Protein AF-A0A2E5KLR5-F1 (afdb_monomer)

Sequence (220 aa):
MAVGLFLFIMVLEGGNRHDWFTSDYITRLSMISGFCLIVFVAIQLLRKGPYINLRLYGRRNFGICCLLYFGFGIGVFGTVFIIALYLIQVPQYTATQVSTVIMWIDIPQIVAAPLVLWLLPRVDARLLMGIGCLLFSVSCFLNVNMSFDTGYWELMFVNIVRAVCQLFLMVVVPIFATSLMEASNHRTASAILNMTRDIGGAVGIACLSTGIFPTLRLPR

Radius of gyration: 19.39 Å; Cα contacts (8 Å, |Δi|>4): 210; chains: 1; bounding box: 47×35×59 Å

pLDDT: mean 82.43, std 9.35, range [37.03, 93.56]

Mean predicted aligned error: 7.44 Å

Foldseek 3Di:
DCQLLVLVLCLLQCQLVQVHCVDPVSVVSPVVSVVVVVVLVVCQVPDPDHPANPCLCVDPLLVVLLVLLLQLLLLPLLVLLVQLVCCCPQVVDDPVVNVVLLVLLVVLLVVLLVVLVVCQVVDDLVVLSVQLVVQLVVLVVLCPPPDSPCDSVSSSVSSSSNSNSSNSSVPSSLVVSLVVDDPSCSVNSVVSNVSSNNSSNSNSSSVSSNVVVVVPPDPD

Nearest PDB structures (foldseek):
  8ufe-assembly1_A  TM=7.793E-01  e=3.661E-04  Mycolicibacterium smegmatis
  8ufd-assembly1_A  TM=7.236E-01  e=6.662E-03  Mycobacterium tuberculosis
  8jsx-assembly1_A  TM=6.967E-01  e=1.361E-02  Homo sapiens
  8tgg-assembly1_A  TM=7.054E-01  e=1.627E-02  Homo sapiens
  8wll-assembly1_A  TM=6.672E-01  e=3.474E-02  Homo sapiens

Solvent-accessible surface area (backbone atoms only — not comparable to full-atom values): 11474 Å² total; per-residue (Å²): 84,70,68,16,50,51,36,44,45,49,36,33,68,44,21,65,83,46,62,31,76,76,24,70,68,43,42,52,38,47,52,54,13,51,51,37,42,51,54,39,53,50,51,35,69,71,40,96,78,42,89,49,62,67,70,50,57,74,38,69,72,42,31,50,47,34,52,51,32,20,55,47,16,20,51,55,44,26,52,54,51,51,51,51,50,45,39,44,70,71,78,58,44,51,73,67,54,50,50,56,60,53,49,50,30,52,56,43,28,64,69,43,44,64,55,50,64,60,43,55,86,76,45,62,60,70,57,48,45,50,52,19,53,50,47,37,51,50,38,54,54,68,56,69,78,68,51,98,78,65,46,74,65,59,55,47,53,50,37,34,56,31,21,44,24,48,43,39,42,68,54,44,47,54,53,56,49,31,74,78,45,57,80,89,43,34,68,35,49,50,49,53,40,52,50,36,17,52,51,21,15,33,52,26,38,30,52,48,51,53,64,48,54,71,75,63,61,66,84,129

Secondary structure (DSSP, 8-state):
-HHHHHHHHHHHHHHGGGTGGGSHHHHHHHHHHHHHHHHHHHHHHH-SS-SS-GGGGGSHHHHHHHHHHHHHHHHHHHHHHHHHHHHHHSS---HHHHHHHHHHHHHHHHHHHHHHHHHTTTS-HHHHHHHHHHHHHHHHHHTTT--TT--HHHHHHHHHHHHHHHHHHHHHHHHHHHHTS-GGGHHHHHHHHHHHHHHHHHHHHHHHHHHHTTTT----

Structure (mmCIF, N/CA/C/O backbone):
data_AF-A0A2E5KLR5-F1
#
_entry.id   AF-A0A2E5KLR5-F1
#
loop_
_atom_site.group_PDB
_atom_site.id
_atom_site.type_symbol
_atom_site.label_atom_id
_atom_site.label_alt_id
_atom_site.label_comp_id
_atom_site.label_asym_id
_atom_site.label_entity_id
_atom_site.label_seq_id
_atom_site.pdbx_PDB_ins_code
_atom_site.Cartn_x
_atom_site.Cartn_y
_atom_site.Cartn_z
_atom_site.occupancy
_atom_site.B_iso_or_equiv
_atom_site.auth_seq_id
_atom_site.auth_comp_id
_atom_site.auth_asym_id
_atom_site.auth_atom_id
_atom_site.pdbx_PDB_model_num
ATOM 1 N N . MET A 1 1 ? -13.478 -13.516 5.199 1.00 77.81 1 MET A N 1
ATOM 2 C CA . MET A 1 1 ? -12.526 -12.418 4.927 1.00 77.81 1 MET A CA 1
ATOM 3 C C . MET A 1 1 ? -11.336 -12.887 4.111 1.00 77.81 1 MET A C 1
ATOM 5 O O . MET A 1 1 ? -11.288 -12.523 2.950 1.00 77.81 1 MET A O 1
ATOM 9 N N . ALA A 1 2 ? -10.429 -13.700 4.674 1.00 79.75 2 ALA A N 1
ATOM 10 C CA . ALA A 1 2 ? -9.193 -14.120 4.002 1.00 79.75 2 ALA A CA 1
ATOM 11 C C . ALA A 1 2 ? -9.449 -14.736 2.618 1.00 79.75 2 ALA A C 1
ATOM 13 O O . ALA A 1 2 ? -8.896 -14.262 1.640 1.00 79.75 2 ALA A O 1
ATOM 14 N N . VAL A 1 3 ? -10.379 -15.694 2.525 1.00 84.94 3 VAL A N 1
ATOM 15 C CA . VAL A 1 3 ? -10.772 -16.314 1.246 1.00 84.94 3 VAL A CA 1
ATOM 16 C C . VAL A 1 3 ? -11.325 -15.281 0.256 1.00 84.94 3 VAL A C 1
ATOM 18 O O . VAL A 1 3 ? -10.877 -15.222 -0.879 1.00 84.94 3 VAL A O 1
ATOM 21 N N . GLY A 1 4 ? -12.254 -14.423 0.690 1.00 83.88 4 GLY A N 1
ATOM 22 C CA . GLY A 1 4 ? -12.856 -13.405 -0.180 1.00 83.88 4 GLY A CA 1
ATOM 23 C C . GLY A 1 4 ? -11.838 -12.402 -0.730 1.00 83.88 4 GLY A C 1
ATOM 24 O O . GLY A 1 4 ? -11.863 -12.115 -1.922 1.00 83.88 4 GLY A O 1
ATOM 25 N N . LEU A 1 5 ? -10.919 -11.919 0.116 1.00 84.69 5 LEU A N 1
ATOM 26 C CA . LEU A 1 5 ? -9.847 -11.001 -0.289 1.00 84.69 5 LEU A CA 1
ATOM 27 C C . LEU A 1 5 ? -8.787 -11.668 -1.150 1.00 84.69 5 LEU A C 1
ATOM 29 O O . LEU A 1 5 ? -8.352 -11.072 -2.124 1.00 84.69 5 LEU A O 1
ATOM 33 N N . PHE A 1 6 ? -8.396 -12.895 -0.820 1.00 86.62 6 PHE A N 1
ATOM 34 C CA . PHE A 1 6 ? -7.450 -13.654 -1.626 1.00 86.62 6 PHE A CA 1
ATOM 35 C C . PHE A 1 6 ? -7.978 -13.841 -3.050 1.00 86.62 6 PHE A C 1
ATOM 37 O O . PHE A 1 6 ? -7.297 -13.514 -4.016 1.00 86.62 6 PHE A O 1
ATOM 44 N N . LEU A 1 7 ? -9.235 -14.274 -3.182 1.00 86.81 7 LEU A N 1
ATOM 45 C CA . LEU A 1 7 ? -9.886 -14.405 -4.484 1.00 86.81 7 LEU A CA 1
ATOM 46 C C . LEU A 1 7 ? -10.032 -13.050 -5.188 1.00 86.81 7 LEU A C 1
ATOM 48 O O . LEU A 1 7 ? -9.883 -12.983 -6.401 1.00 86.81 7 LEU A O 1
ATOM 52 N N . PHE A 1 8 ? -10.281 -11.970 -4.441 1.00 84.81 8 PHE A N 1
ATOM 53 C CA . PHE A 1 8 ? -10.370 -10.623 -5.006 1.00 84.81 8 PHE A CA 1
ATOM 54 C C . PHE A 1 8 ? -9.038 -10.158 -5.603 1.00 84.81 8 PHE A C 1
ATOM 56 O O . PHE A 1 8 ? -8.999 -9.678 -6.731 1.00 84.81 8 PHE A O 1
ATOM 63 N N . ILE A 1 9 ? -7.939 -10.337 -4.868 1.00 83.88 9 ILE A N 1
ATOM 64 C CA . ILE A 1 9 ? -6.591 -9.995 -5.336 1.00 83.88 9 ILE A CA 1
ATOM 65 C C . ILE A 1 9 ? -6.235 -10.841 -6.564 1.00 83.88 9 ILE A C 1
ATOM 67 O O . ILE A 1 9 ? -5.772 -10.294 -7.558 1.00 83.88 9 ILE A O 1
ATOM 71 N N . MET A 1 10 ? -6.555 -12.139 -6.555 1.00 84.06 10 MET A N 1
ATOM 72 C CA . MET A 1 10 ? -6.343 -13.025 -7.707 1.00 84.06 10 MET A CA 1
ATOM 73 C C . MET A 1 10 ? -7.118 -12.577 -8.955 1.00 84.06 10 MET A C 1
ATOM 75 O O . MET A 1 10 ? -6.600 -12.676 -10.065 1.00 84.06 10 MET A O 1
ATOM 79 N N . VAL A 1 11 ? -8.343 -12.063 -8.794 1.00 84.88 11 VAL A N 1
ATOM 80 C CA . VAL A 1 11 ? -9.111 -11.457 -9.896 1.00 84.88 11 VAL A CA 1
ATOM 81 C C . VAL A 1 11 ? -8.403 -10.221 -10.438 1.00 84.88 11 VAL A C 1
ATOM 83 O O . VAL A 1 11 ? -8.328 -10.057 -11.650 1.00 84.88 11 VAL A O 1
ATOM 86 N N . LEU A 1 12 ? -7.887 -9.355 -9.565 1.00 83.00 12 LEU A N 1
ATOM 87 C CA . LEU A 1 12 ? -7.217 -8.120 -9.974 1.00 83.00 12 LEU A CA 1
ATOM 88 C C . LEU A 1 12 ? -5.884 -8.389 -10.685 1.00 83.00 12 LEU A C 1
ATOM 90 O O . LEU A 1 12 ? -5.624 -7.811 -11.737 1.00 83.00 12 LEU A O 1
ATOM 94 N N . GLU A 1 13 ? -5.062 -9.295 -10.159 1.00 77.56 13 GLU A N 1
ATOM 95 C CA . GLU A 1 13 ? -3.768 -9.646 -10.757 1.00 77.56 13 GLU A CA 1
ATOM 96 C C . GLU A 1 13 ? -3.921 -10.496 -12.027 1.00 77.56 13 GLU A C 1
ATOM 98 O O . GLU A 1 13 ? -3.218 -10.287 -13.017 1.00 77.56 13 GLU A O 1
ATOM 103 N N . GLY A 1 14 ? -4.856 -11.451 -12.018 1.00 76.19 14 GLY A N 1
ATOM 104 C CA . GLY A 1 14 ? -5.106 -12.367 -13.130 1.00 76.19 14 GLY A CA 1
ATOM 105 C C . GLY A 1 14 ? -6.045 -11.816 -14.203 1.00 76.19 14 GLY A C 1
ATOM 106 O O . GLY A 1 14 ? -6.078 -12.361 -15.305 1.00 76.19 14 GLY A O 1
ATOM 107 N N . GLY A 1 15 ? -6.787 -10.744 -13.911 1.00 77.06 15 GLY A N 1
ATOM 108 C CA . GLY A 1 15 ? -7.823 -10.192 -14.784 1.00 77.06 15 GLY A CA 1
ATOM 109 C C . GLY A 1 15 ? -7.285 -9.856 -16.167 1.00 77.06 15 GLY A C 1
ATOM 110 O O . GLY A 1 15 ? -7.771 -10.393 -17.157 1.00 77.06 15 GLY A O 1
ATOM 111 N N . ASN A 1 16 ? -6.209 -9.070 -16.243 1.00 76.25 16 ASN A N 1
ATOM 112 C CA . ASN A 1 16 ? -5.620 -8.696 -17.531 1.00 76.25 16 ASN A CA 1
ATOM 113 C C . ASN A 1 16 ? -5.065 -9.902 -18.315 1.00 76.25 16 ASN A C 1
ATOM 115 O O . ASN A 1 16 ? -5.193 -9.963 -19.532 1.00 76.25 16 ASN A O 1
ATOM 119 N N . ARG A 1 17 ? -4.487 -10.899 -17.630 1.00 76.25 17 ARG A N 1
ATOM 120 C CA . ARG A 1 17 ? -3.936 -12.104 -18.280 1.00 76.25 17 ARG A CA 1
ATOM 121 C C . ARG A 1 17 ? -5.021 -13.001 -18.888 1.00 76.25 17 ARG A C 1
ATOM 123 O O . ARG A 1 17 ? -4.736 -13.751 -19.817 1.00 76.25 17 ARG A O 1
ATOM 130 N N . HIS A 1 18 ? -6.230 -12.956 -18.339 1.00 74.69 18 HIS A N 1
ATOM 131 C CA . HIS A 1 18 ? -7.345 -13.828 -18.703 1.00 74.69 18 HIS A CA 1
ATOM 132 C C . HIS A 1 18 ? -8.498 -13.071 -19.381 1.00 74.69 18 HIS A C 1
ATOM 134 O O . HIS A 1 18 ? -9.634 -13.523 -19.306 1.00 74.69 18 HIS A O 1
ATOM 140 N N . ASP A 1 19 ? -8.232 -11.928 -20.021 1.00 79.12 19 ASP A N 1
ATOM 141 C CA . ASP A 1 19 ? -9.245 -11.109 -20.711 1.00 79.12 19 ASP A CA 1
ATOM 142 C C . ASP A 1 19 ? -10.450 -10.724 -19.822 1.00 79.12 19 ASP A C 1
ATOM 144 O O . ASP A 1 19 ? -11.598 -10.613 -20.270 1.00 79.12 19 ASP A O 1
ATOM 148 N N . TRP A 1 20 ? -10.178 -10.494 -18.534 1.00 84.50 20 TRP A N 1
ATOM 149 C CA . TRP A 1 20 ? -11.132 -10.048 -17.523 1.00 84.50 20 TRP A CA 1
ATOM 150 C C . TRP A 1 20 ? -12.388 -10.936 -17.472 1.00 84.50 20 TRP A C 1
ATOM 152 O O . TRP A 1 20 ? -12.290 -12.157 -17.369 1.00 84.50 20 TRP A O 1
ATOM 162 N N . PHE A 1 21 ? -13.580 -10.337 -17.520 1.00 79.44 21 PHE A N 1
ATOM 163 C CA . PHE A 1 21 ? -14.865 -11.032 -17.403 1.00 79.44 21 PHE A CA 1
ATOM 164 C C . PHE A 1 21 ? -15.248 -11.850 -18.643 1.00 79.44 21 PHE A C 1
ATOM 166 O O . PHE A 1 21 ? -16.268 -12.536 -18.629 1.00 79.44 21 PHE A O 1
ATOM 173 N N . THR A 1 22 ? -14.433 -11.809 -19.700 1.00 77.19 22 THR A N 1
ATOM 174 C CA . THR A 1 22 ? -14.591 -12.696 -20.860 1.00 77.19 22 THR A CA 1
ATOM 175 C C . THR A 1 22 ? -14.238 -14.138 -20.493 1.00 77.19 22 THR A C 1
ATOM 177 O O . THR A 1 22 ? -14.777 -15.077 -21.073 1.00 77.19 22 THR A O 1
ATOM 180 N N . SER A 1 23 ? -13.358 -14.333 -19.507 1.00 81.62 23 SER A N 1
ATOM 181 C CA . SER A 1 23 ? -13.008 -15.657 -19.007 1.00 81.62 23 SER A CA 1
ATOM 182 C C . SER A 1 23 ? -13.970 -16.123 -17.920 1.00 81.62 23 SER A C 1
ATOM 184 O O . SER A 1 23 ? -14.093 -15.506 -16.857 1.00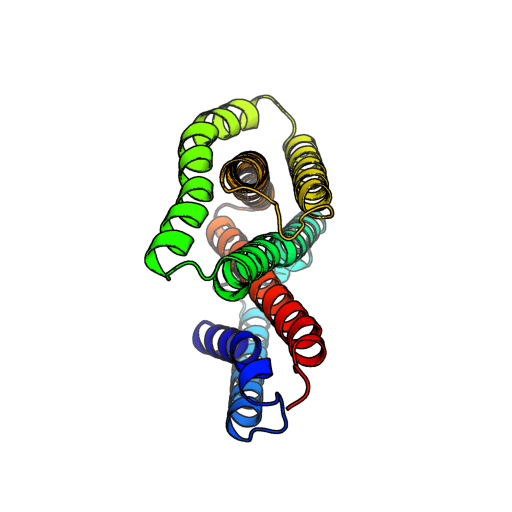 81.62 23 SER A O 1
ATOM 186 N N . ASP A 1 24 ? -14.571 -17.294 -18.140 1.00 82.00 24 ASP A N 1
ATOM 187 C CA . ASP A 1 24 ? -15.399 -17.992 -17.152 1.00 82.00 24 ASP A CA 1
ATOM 188 C C . ASP A 1 24 ? -14.675 -18.196 -15.813 1.00 82.00 24 ASP A C 1
ATOM 190 O O . ASP A 1 24 ? -15.310 -18.206 -14.756 1.00 82.00 24 ASP A O 1
ATOM 194 N N . TYR A 1 25 ? -13.346 -18.349 -15.838 1.00 82.88 25 TYR A N 1
ATOM 195 C CA . TYR A 1 25 ? -12.537 -18.516 -14.633 1.00 82.88 25 TYR A CA 1
ATOM 196 C C . TYR A 1 25 ? -12.565 -17.259 -13.758 1.00 82.88 25 TYR A C 1
ATOM 198 O O . TYR A 1 25 ? -12.893 -17.347 -12.573 1.00 82.88 25 TYR A O 1
ATOM 206 N N . ILE A 1 26 ? -12.283 -16.090 -14.345 1.00 85.00 26 ILE A N 1
ATOM 207 C CA . ILE A 1 26 ? -12.274 -14.810 -13.627 1.00 85.00 26 ILE A CA 1
ATOM 208 C C . ILE A 1 26 ? -13.684 -14.453 -13.166 1.00 85.00 26 ILE A C 1
ATOM 210 O O . ILE A 1 26 ? -13.865 -14.110 -12.002 1.00 85.00 26 ILE A O 1
ATOM 214 N N . THR A 1 27 ? -14.695 -14.628 -14.018 1.00 84.25 27 THR A N 1
ATOM 215 C CA . THR A 1 27 ? -16.090 -14.322 -13.673 1.00 84.25 27 THR A CA 1
ATOM 216 C C . THR A 1 27 ? -16.585 -15.157 -12.487 1.00 84.25 27 THR A C 1
ATOM 218 O O . THR A 1 27 ? -17.184 -14.613 -11.554 1.00 84.25 27 THR A O 1
ATOM 221 N N . ARG A 1 28 ? -16.274 -16.463 -12.441 1.00 86.25 28 ARG A N 1
ATOM 222 C CA . ARG A 1 28 ? -16.582 -17.319 -11.277 1.00 86.25 28 ARG A CA 1
ATOM 223 C C . ARG A 1 28 ? -15.830 -16.873 -10.025 1.00 86.25 28 ARG A C 1
ATOM 225 O O . ARG A 1 28 ? -16.438 -16.786 -8.957 1.00 86.25 28 ARG A O 1
ATOM 232 N N . LEU A 1 29 ? -14.541 -16.557 -10.147 1.00 86.25 29 LEU A N 1
ATOM 233 C CA . LEU A 1 29 ? -13.727 -16.059 -9.036 1.00 86.25 29 LEU A CA 1
ATOM 234 C C . LEU A 1 29 ? -14.282 -14.745 -8.465 1.00 86.25 29 LEU A C 1
ATOM 236 O O . LEU A 1 29 ? -14.398 -14.613 -7.245 1.00 86.25 29 LEU A O 1
ATOM 240 N N . SER A 1 30 ? -14.688 -13.807 -9.325 1.00 85.06 30 SER A N 1
ATOM 241 C CA . SER A 1 30 ? -15.297 -12.531 -8.940 1.00 85.06 30 SER A CA 1
ATOM 242 C C . SER A 1 30 ? -16.619 -12.724 -8.204 1.00 85.06 30 SER A C 1
ATOM 244 O O . SER A 1 30 ? -16.840 -12.080 -7.179 1.00 85.06 30 SER A O 1
ATOM 246 N N . MET A 1 31 ? -17.480 -13.637 -8.670 1.00 87.62 31 MET A N 1
ATOM 247 C CA . MET A 1 31 ? -18.745 -13.945 -7.993 1.00 87.62 31 MET A CA 1
ATOM 248 C C . MET A 1 31 ? -18.517 -14.533 -6.596 1.00 87.62 31 MET A C 1
ATOM 250 O O . MET A 1 31 ? -19.116 -14.066 -5.625 1.00 87.62 31 MET A O 1
ATOM 254 N N . ILE A 1 32 ? -17.618 -15.516 -6.469 1.00 88.69 32 ILE A N 1
ATOM 255 C CA . ILE A 1 32 ? -17.302 -16.150 -5.178 1.00 88.69 32 ILE A CA 1
ATOM 256 C C . ILE A 1 32 ? -16.657 -15.133 -4.229 1.00 88.69 32 ILE A C 1
ATOM 258 O O . ILE A 1 32 ? -17.041 -15.038 -3.062 1.00 88.69 32 ILE A O 1
ATOM 262 N N . SER A 1 33 ? -15.707 -14.340 -4.731 1.00 89.06 33 SER A N 1
ATOM 263 C CA . SER A 1 33 ? -15.060 -13.272 -3.970 1.00 89.06 33 SER A CA 1
ATOM 264 C C . SER A 1 33 ? -16.080 -12.253 -3.453 1.00 89.06 33 SER A C 1
ATOM 266 O O . SER A 1 33 ? -16.128 -11.994 -2.246 1.00 89.06 33 SER A O 1
ATOM 268 N N . GLY A 1 34 ? -16.945 -11.743 -4.337 1.00 85.31 34 GLY A N 1
ATOM 269 C CA . GLY A 1 34 ? -18.000 -10.793 -3.996 1.00 85.31 34 GLY A CA 1
ATOM 270 C C . GLY A 1 34 ? -18.947 -11.346 -2.936 1.00 85.31 34 GLY A C 1
ATOM 271 O O . GLY A 1 34 ? -19.175 -10.696 -1.916 1.00 85.31 34 GLY A O 1
ATOM 272 N N . PHE A 1 35 ? -19.415 -12.586 -3.103 1.00 88.81 35 PHE A N 1
ATOM 273 C CA . PHE A 1 35 ? -20.262 -13.253 -2.115 1.00 88.81 35 PHE A CA 1
ATOM 274 C C . PHE A 1 35 ? -19.570 -13.374 -0.748 1.00 88.81 35 PHE A C 1
ATOM 276 O O . PHE A 1 35 ? -20.127 -12.968 0.274 1.00 88.81 35 PHE A O 1
ATOM 283 N N . CYS A 1 36 ? -18.324 -13.858 -0.707 1.00 87.25 36 CYS A N 1
ATOM 284 C CA . CYS A 1 36 ? -17.562 -13.992 0.536 1.00 87.25 36 CYS A CA 1
ATOM 285 C C . CYS A 1 36 ? -17.298 -12.651 1.237 1.00 87.25 36 CYS A C 1
ATOM 287 O O . CYS A 1 36 ? -17.270 -12.605 2.472 1.00 87.25 36 CYS A O 1
ATOM 289 N N . LEU A 1 37 ? -17.071 -11.573 0.481 1.00 85.56 37 LEU A N 1
ATOM 290 C CA . LEU A 1 37 ? -16.865 -10.231 1.026 1.00 85.56 37 LEU A CA 1
ATOM 291 C C . LEU A 1 37 ? -18.168 -9.638 1.568 1.00 85.56 37 LEU A C 1
ATOM 293 O O . LEU A 1 37 ? -18.166 -9.138 2.691 1.00 85.56 37 LEU A O 1
ATOM 297 N N . ILE A 1 38 ? -19.279 -9.760 0.836 1.00 87.12 38 ILE A N 1
ATOM 298 C CA . ILE A 1 38 ? -20.601 -9.284 1.275 1.00 87.12 38 ILE A CA 1
ATOM 299 C C . ILE A 1 38 ? -21.019 -9.994 2.563 1.00 87.12 38 ILE A C 1
ATOM 301 O O . ILE A 1 38 ? -21.355 -9.335 3.547 1.00 87.12 38 ILE A O 1
ATOM 305 N N . VAL A 1 39 ? -20.930 -11.327 2.596 1.00 87.25 39 VAL A N 1
ATOM 306 C CA . VAL A 1 39 ? -21.246 -12.123 3.792 1.00 87.25 39 VAL A CA 1
ATOM 307 C C . VAL A 1 39 ? -20.352 -11.716 4.962 1.00 87.25 39 VAL A C 1
ATOM 309 O O . VAL A 1 39 ? -20.830 -11.547 6.083 1.00 87.25 39 VAL A O 1
ATOM 312 N N . PHE A 1 40 ? -19.057 -11.501 4.719 1.00 85.44 40 PHE A N 1
ATOM 313 C CA . PHE A 1 40 ? -18.140 -11.043 5.757 1.00 85.44 40 PHE A CA 1
ATOM 314 C C . PHE A 1 40 ? -18.534 -9.671 6.322 1.00 85.44 40 PHE A C 1
ATOM 316 O O . PHE A 1 40 ? -18.614 -9.527 7.543 1.00 85.44 40 PHE A O 1
ATOM 323 N N . VAL A 1 41 ? -18.800 -8.685 5.463 1.00 85.12 41 VAL A N 1
ATOM 324 C CA . VAL A 1 41 ? -19.202 -7.335 5.882 1.00 85.12 41 VAL A CA 1
ATOM 325 C C . VAL A 1 41 ? -20.521 -7.384 6.651 1.00 85.12 41 VAL A C 1
ATOM 327 O O . VAL A 1 41 ? -20.608 -6.808 7.735 1.00 85.12 41 VAL A O 1
ATOM 330 N N . ALA A 1 42 ? -21.510 -8.135 6.160 1.00 84.81 42 ALA A N 1
ATOM 331 C CA . ALA A 1 42 ? -22.795 -8.310 6.831 1.00 84.81 42 ALA A CA 1
ATOM 332 C C . ALA A 1 42 ? -22.623 -8.894 8.242 1.00 84.81 42 ALA A C 1
ATOM 334 O O . ALA A 1 42 ? -23.124 -8.324 9.212 1.00 84.81 42 ALA A O 1
ATOM 335 N N . ILE A 1 43 ? -21.843 -9.973 8.388 1.00 85.62 43 ILE A N 1
ATOM 336 C CA . ILE A 1 43 ? -21.567 -10.589 9.694 1.00 85.62 43 ILE A CA 1
ATOM 337 C C . ILE A 1 43 ? -20.882 -9.593 10.637 1.00 85.62 43 ILE A C 1
ATOM 339 O O . ILE A 1 43 ? -21.282 -9.485 11.794 1.00 85.62 43 ILE A O 1
ATOM 343 N N . GLN A 1 44 ? -19.865 -8.857 10.177 1.00 83.69 44 GLN A N 1
ATOM 344 C CA . GLN A 1 44 ? -19.147 -7.914 11.044 1.00 83.69 44 GLN A CA 1
ATOM 345 C C . GLN A 1 44 ? -20.002 -6.708 11.457 1.00 83.69 44 GLN A C 1
ATOM 347 O O . GLN A 1 44 ? -19.821 -6.191 12.556 1.00 83.69 44 GLN A O 1
ATOM 352 N N . LEU A 1 45 ? -20.936 -6.258 10.617 1.00 81.81 45 LEU A N 1
ATOM 353 C CA . LEU A 1 45 ? -21.821 -5.141 10.960 1.00 81.81 45 LEU A CA 1
ATOM 354 C C . LEU A 1 45 ? -22.952 -5.556 11.912 1.00 81.81 45 LEU A C 1
ATOM 356 O O . LEU A 1 45 ? -23.309 -4.780 12.802 1.00 81.81 45 LEU A O 1
ATOM 360 N N . LEU A 1 46 ? -23.485 -6.772 11.751 1.00 83.06 46 LEU A N 1
ATOM 361 C CA . LEU A 1 46 ? -24.609 -7.295 12.535 1.00 83.06 46 LEU A CA 1
ATOM 362 C C . LEU A 1 46 ? -24.191 -7.846 13.910 1.00 83.06 46 LEU A C 1
ATOM 364 O O . LEU A 1 46 ? -24.991 -7.852 14.848 1.00 83.06 46 LEU A O 1
ATOM 368 N N . ARG A 1 47 ? -22.948 -8.319 14.069 1.00 84.12 47 ARG A N 1
ATOM 369 C CA . ARG A 1 47 ? -2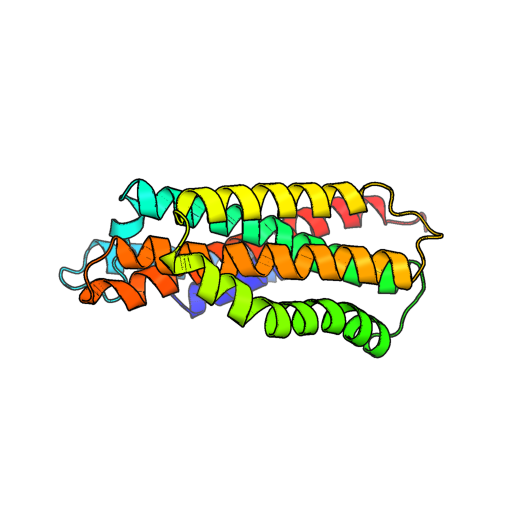2.487 -8.940 15.322 1.00 84.12 47 ARG A CA 1
ATOM 370 C C . ARG A 1 47 ? -22.198 -7.883 16.397 1.00 84.12 47 ARG A C 1
ATOM 372 O O . ARG A 1 47 ? -21.464 -6.931 16.159 1.00 84.12 47 ARG A O 1
ATOM 379 N N . LYS A 1 48 ? -22.715 -8.087 17.619 1.00 68.00 48 LYS A N 1
ATOM 380 C CA . LYS A 1 48 ? -22.507 -7.182 18.775 1.00 68.00 48 LYS A CA 1
ATOM 381 C C . LYS A 1 48 ? -21.056 -7.149 19.291 1.00 68.00 48 LYS A C 1
ATOM 383 O O . LYS A 1 48 ? -20.643 -6.143 19.851 1.00 68.00 48 LYS A O 1
ATOM 388 N N . GLY A 1 49 ? -20.290 -8.220 19.066 1.00 73.75 49 GLY A N 1
ATOM 389 C CA . GLY A 1 49 ? -18.847 -8.311 19.330 1.00 73.75 49 GLY A CA 1
ATOM 390 C C . GLY A 1 49 ? -18.091 -8.701 18.056 1.00 73.75 49 GLY A C 1
ATOM 391 O O . GLY A 1 49 ? -17.803 -9.891 17.863 1.00 73.75 49 GLY A O 1
ATOM 392 N N . PRO A 1 50 ? -17.858 -7.754 17.131 1.00 74.25 50 PRO A N 1
ATOM 393 C CA . PRO A 1 50 ? -17.160 -8.044 15.889 1.00 74.25 50 PRO A CA 1
ATOM 394 C C . PRO A 1 50 ? -15.672 -8.275 16.161 1.00 74.25 50 PRO A C 1
ATOM 396 O O . PRO A 1 50 ? -15.053 -7.554 16.939 1.00 74.25 50 PRO A O 1
ATOM 399 N N . TYR A 1 51 ? -15.089 -9.273 15.492 1.00 74.31 51 TYR A N 1
ATOM 400 C CA . TYR A 1 51 ? -13.638 -9.488 15.525 1.00 74.31 51 TYR A CA 1
ATOM 401 C C . TYR A 1 51 ? -12.900 -8.370 14.788 1.00 74.31 51 TYR A C 1
ATOM 403 O O . TYR A 1 51 ? -11.794 -8.006 15.170 1.00 74.31 51 TYR A O 1
ATOM 411 N N . ILE A 1 52 ? -13.523 -7.832 13.735 1.00 80.12 52 ILE A N 1
ATOM 412 C CA . ILE A 1 52 ? -13.022 -6.698 12.968 1.00 80.12 52 ILE A CA 1
ATOM 413 C C . ILE A 1 52 ? -14.089 -5.616 13.006 1.00 80.12 52 ILE A C 1
ATOM 415 O O . ILE A 1 52 ? -15.128 -5.692 12.352 1.00 80.12 52 ILE A O 1
ATOM 419 N N . ASN A 1 53 ? -13.823 -4.590 13.800 1.00 82.06 53 ASN A N 1
ATOM 420 C CA . ASN A 1 53 ? -14.676 -3.427 13.936 1.00 82.06 53 ASN A CA 1
ATOM 421 C C . ASN A 1 53 ? -14.620 -2.547 12.671 1.00 82.06 53 ASN A C 1
ATOM 423 O O . ASN A 1 53 ? -13.840 -1.603 12.577 1.00 82.06 53 ASN A O 1
ATOM 427 N N . LEU A 1 54 ? -15.474 -2.841 11.687 1.00 81.00 54 LEU A N 1
ATOM 428 C CA . LEU A 1 54 ? -15.581 -2.057 10.445 1.00 81.00 54 LEU A CA 1
ATOM 429 C C . LEU A 1 54 ? -16.111 -0.632 10.672 1.00 81.00 54 LEU A C 1
ATOM 431 O O . LEU A 1 54 ? -15.949 0.229 9.811 1.00 81.00 54 LEU A O 1
ATOM 435 N N . ARG A 1 55 ? -16.688 -0.342 11.846 1.00 80.75 55 ARG A N 1
ATOM 436 C CA . ARG A 1 55 ? -17.173 1.004 12.197 1.00 80.75 55 ARG A CA 1
ATOM 437 C C . ARG A 1 55 ? -16.031 2.017 12.308 1.00 80.75 55 ARG A C 1
ATOM 439 O O . ARG A 1 55 ? -16.280 3.219 12.272 1.00 80.75 55 ARG A O 1
ATOM 446 N N . LEU A 1 56 ? -14.784 1.545 12.400 1.00 82.62 56 LEU A N 1
ATOM 447 C CA . LEU A 1 56 ? -13.594 2.391 12.404 1.00 82.62 56 LEU A CA 1
ATOM 448 C C . LEU A 1 56 ? -13.445 3.205 11.114 1.00 82.62 56 LEU A C 1
ATOM 450 O O . LEU A 1 56 ? -13.026 4.357 11.198 1.00 82.62 56 LEU A O 1
ATOM 454 N N . TYR A 1 57 ? -13.872 2.678 9.958 1.00 82.31 57 TYR A N 1
ATOM 455 C CA . TYR A 1 57 ? -13.881 3.428 8.693 1.00 82.31 57 TYR A CA 1
ATOM 456 C C . TYR A 1 57 ? -14.706 4.720 8.768 1.00 82.31 57 TYR A C 1
ATOM 458 O O . TYR A 1 57 ? -14.368 5.700 8.111 1.00 82.31 57 TYR A O 1
ATOM 466 N N . GLY A 1 58 ? -15.755 4.753 9.599 1.00 80.56 58 GLY A N 1
ATOM 467 C CA . GLY A 1 58 ? -16.595 5.937 9.788 1.00 80.56 58 GLY A CA 1
ATOM 468 C C . GLY A 1 58 ? -15.935 7.057 10.600 1.00 80.56 58 GLY A C 1
ATOM 469 O O . GLY A 1 58 ? -16.440 8.178 10.625 1.00 80.56 58 GLY A O 1
ATOM 470 N N . ARG A 1 59 ? -14.803 6.801 11.272 1.00 87.94 59 ARG A N 1
ATOM 471 C CA . ARG A 1 59 ? -14.072 7.842 12.008 1.00 87.94 59 ARG A CA 1
ATOM 472 C C . ARG A 1 59 ? -13.220 8.653 11.035 1.00 87.94 59 ARG A C 1
ATOM 474 O O . ARG A 1 59 ? -12.295 8.111 10.440 1.00 87.94 59 ARG A O 1
ATOM 481 N N . ARG A 1 60 ? -13.464 9.967 10.944 1.00 86.44 60 ARG A N 1
ATOM 482 C CA . ARG A 1 60 ? -12.810 10.889 9.988 1.00 86.44 60 ARG A CA 1
ATOM 483 C C . ARG A 1 60 ? -11.294 10.692 9.869 1.00 86.44 60 ARG A C 1
ATOM 485 O O . ARG A 1 60 ? -10.797 10.491 8.769 1.00 86.44 60 ARG A O 1
ATOM 492 N N . ASN A 1 61 ? -10.565 10.712 10.985 1.00 87.38 61 ASN A N 1
ATOM 493 C CA . ASN A 1 61 ? -9.104 10.581 10.957 1.00 87.38 61 ASN A CA 1
ATOM 494 C C . ASN A 1 61 ? -8.651 9.201 10.451 1.00 87.38 61 ASN A C 1
ATOM 496 O O . ASN A 1 61 ? -7.707 9.119 9.675 1.00 87.38 61 ASN A O 1
ATOM 500 N N . PHE A 1 62 ? -9.343 8.130 10.850 1.00 89.69 62 PHE A N 1
ATOM 501 C CA . PHE A 1 62 ? -9.020 6.770 10.418 1.00 89.69 62 PHE A CA 1
ATOM 502 C C . PHE A 1 62 ? -9.371 6.544 8.943 1.00 89.69 62 PHE A C 1
ATOM 504 O O . PHE A 1 62 ? -8.580 5.957 8.211 1.00 89.69 62 PHE A O 1
ATOM 511 N N . GLY A 1 63 ? -10.511 7.068 8.484 1.00 88.69 63 GLY A N 1
ATOM 512 C CA . GLY A 1 63 ? -10.902 7.051 7.076 1.00 88.69 63 GLY A CA 1
ATOM 513 C C . GLY A 1 63 ? -9.897 7.784 6.182 1.00 88.69 63 GLY A C 1
ATOM 514 O O . GLY A 1 63 ? -9.533 7.265 5.132 1.00 88.69 63 GLY A O 1
ATOM 515 N N . ILE A 1 64 ? -9.369 8.932 6.629 1.00 90.88 64 ILE A N 1
ATOM 516 C CA . ILE A 1 64 ? -8.292 9.647 5.921 1.00 90.88 64 ILE A CA 1
ATOM 517 C C . ILE A 1 64 ? -7.020 8.792 5.860 1.00 90.88 64 ILE A C 1
ATOM 519 O O . ILE A 1 64 ? -6.428 8.675 4.792 1.00 90.88 64 ILE A O 1
ATOM 523 N N . CYS A 1 65 ? -6.614 8.150 6.960 1.00 91.62 65 CYS A N 1
ATOM 524 C CA . CYS A 1 65 ? -5.468 7.234 6.953 1.00 91.62 65 CYS A CA 1
ATOM 525 C C . CYS A 1 65 ? -5.669 6.060 5.989 1.00 91.62 65 CYS A C 1
ATOM 527 O O . CYS A 1 65 ? -4.744 5.715 5.259 1.00 91.62 65 CYS A O 1
ATOM 529 N N . CYS A 1 66 ? -6.871 5.481 5.949 1.00 92.62 66 CYS A N 1
ATOM 530 C CA . CYS A 1 66 ? -7.217 4.424 5.002 1.00 92.62 66 CYS A CA 1
ATOM 531 C C . CYS A 1 66 ? -7.115 4.919 3.556 1.00 92.62 66 CYS A C 1
ATOM 533 O O . CYS A 1 66 ? -6.502 4.249 2.733 1.00 92.62 66 CYS A O 1
ATOM 535 N N . LEU A 1 67 ? -7.648 6.105 3.251 1.00 92.81 67 LEU A N 1
ATOM 536 C CA . LEU A 1 67 ? -7.568 6.696 1.914 1.00 92.81 67 LEU A CA 1
ATOM 537 C C . LEU A 1 67 ? -6.116 6.968 1.494 1.00 92.81 67 LEU A C 1
ATOM 539 O O . LEU A 1 67 ? -5.728 6.647 0.373 1.00 92.81 67 LEU A O 1
ATOM 543 N N . LEU A 1 68 ? -5.302 7.505 2.409 1.00 91.44 68 LEU A N 1
ATOM 544 C CA . LEU A 1 68 ? -3.870 7.708 2.187 1.00 91.44 68 LEU A CA 1
ATOM 545 C C . LEU A 1 68 ? -3.160 6.380 1.905 1.00 91.44 68 LEU A C 1
ATOM 547 O O . LEU A 1 68 ? -2.394 6.296 0.953 1.00 91.44 68 LEU A O 1
ATOM 551 N N . TYR A 1 69 ? -3.438 5.331 2.684 1.00 92.31 69 TYR A N 1
ATOM 552 C CA . TYR A 1 69 ? -2.866 3.998 2.476 1.00 92.31 69 TYR A CA 1
ATOM 553 C C . TYR A 1 69 ? -3.333 3.319 1.198 1.00 92.31 69 TYR A C 1
ATOM 555 O O . TYR A 1 69 ? -2.540 2.631 0.562 1.00 92.31 69 TYR A O 1
ATOM 563 N N . PHE A 1 70 ? -4.580 3.537 0.797 1.00 93.56 70 PHE A N 1
ATOM 564 C CA . PHE A 1 70 ? -5.103 3.056 -0.471 1.00 93.56 70 PHE A CA 1
ATOM 565 C C . PHE A 1 70 ? -4.343 3.680 -1.650 1.00 93.56 70 PHE A C 1
ATOM 567 O O . PHE A 1 70 ? -3.803 2.957 -2.486 1.00 93.56 70 PHE A O 1
ATOM 574 N N . GLY A 1 71 ? -4.229 5.014 -1.682 1.00 91.94 71 GLY A N 1
ATOM 575 C CA . GLY A 1 71 ? -3.489 5.728 -2.729 1.00 91.94 71 GLY A CA 1
ATOM 576 C C . GLY A 1 71 ? -1.991 5.414 -2.721 1.00 91.94 71 GLY A C 1
ATOM 577 O O . GLY A 1 71 ? -1.386 5.192 -3.767 1.00 91.94 71 GLY A O 1
ATOM 578 N N . PHE A 1 72 ? -1.401 5.315 -1.532 1.00 91.31 72 PHE A N 1
ATOM 579 C CA . PHE A 1 72 ? -0.024 4.871 -1.358 1.00 91.31 72 PHE A CA 1
ATOM 580 C C . PHE A 1 72 ? 0.192 3.442 -1.867 1.00 91.31 72 PHE A C 1
ATOM 582 O O . PHE A 1 72 ? 1.189 3.187 -2.533 1.00 91.31 72 PHE A O 1
ATOM 589 N N . GLY A 1 73 ? -0.750 2.531 -1.612 1.00 90.88 73 GLY A N 1
ATOM 590 C CA . GLY A 1 73 ? -0.748 1.182 -2.170 1.00 90.88 73 GLY A CA 1
ATOM 591 C C . GLY A 1 73 ? -0.711 1.210 -3.697 1.00 90.88 73 GLY A C 1
ATOM 592 O O . GLY A 1 73 ? 0.204 0.641 -4.290 1.00 90.88 73 GLY A O 1
ATOM 593 N N . ILE A 1 74 ? -1.632 1.945 -4.331 1.00 90.69 74 ILE A N 1
ATOM 594 C CA . ILE A 1 74 ? -1.656 2.117 -5.796 1.00 90.69 74 ILE A CA 1
ATOM 595 C C . ILE A 1 74 ? -0.279 2.552 -6.314 1.00 90.69 74 ILE A C 1
ATOM 597 O O . ILE A 1 74 ? 0.259 1.937 -7.233 1.00 90.69 74 ILE A O 1
ATOM 601 N N . GLY A 1 75 ? 0.303 3.588 -5.704 1.00 88.62 75 GLY A N 1
ATOM 602 C CA . GLY A 1 75 ? 1.589 4.134 -6.125 1.00 88.62 75 GLY A CA 1
ATOM 603 C C . GLY A 1 75 ? 2.756 3.172 -5.909 1.00 88.62 75 GLY A C 1
ATOM 604 O O . GLY A 1 75 ? 3.533 2.928 -6.822 1.00 88.62 75 GLY A O 1
ATOM 605 N N . VAL A 1 76 ? 2.913 2.615 -4.707 1.00 88.06 76 VAL A N 1
ATOM 606 C CA . VAL A 1 76 ? 4.072 1.774 -4.365 1.00 88.06 76 VAL A CA 1
ATOM 607 C C . VAL A 1 76 ? 4.095 0.506 -5.204 1.00 88.06 76 VAL A C 1
ATOM 609 O O . VAL A 1 76 ? 5.096 0.234 -5.869 1.00 88.06 76 VAL A O 1
ATOM 612 N N . PHE A 1 77 ? 2.998 -0.251 -5.188 1.00 88.69 77 PHE A N 1
ATOM 613 C CA . PHE A 1 77 ? 2.912 -1.521 -5.902 1.00 88.69 77 PHE A CA 1
ATOM 614 C C . PHE A 1 77 ? 2.912 -1.300 -7.417 1.00 88.69 77 PHE A C 1
ATOM 616 O O . PHE A 1 77 ? 3.595 -2.028 -8.135 1.00 88.69 77 PHE A O 1
ATOM 623 N N . GLY A 1 78 ? 2.238 -0.250 -7.896 1.00 86.69 78 GLY A N 1
ATOM 624 C CA . GLY A 1 78 ? 2.255 0.129 -9.305 1.00 86.69 78 GLY A CA 1
ATOM 625 C C . GLY A 1 78 ? 3.653 0.487 -9.809 1.00 86.69 78 GLY A C 1
ATOM 626 O O . GLY A 1 78 ? 4.093 -0.040 -10.828 1.00 86.69 78 GLY A O 1
ATOM 627 N N . THR A 1 79 ? 4.400 1.310 -9.071 1.00 83.94 79 THR A N 1
ATOM 628 C CA . THR A 1 79 ? 5.766 1.690 -9.460 1.00 83.94 79 THR A CA 1
ATOM 629 C C . THR A 1 79 ? 6.730 0.503 -9.392 1.00 83.94 79 THR A C 1
ATOM 631 O O . THR A 1 79 ? 7.562 0.353 -10.282 1.00 83.94 79 THR A O 1
ATOM 634 N N . VAL A 1 80 ? 6.620 -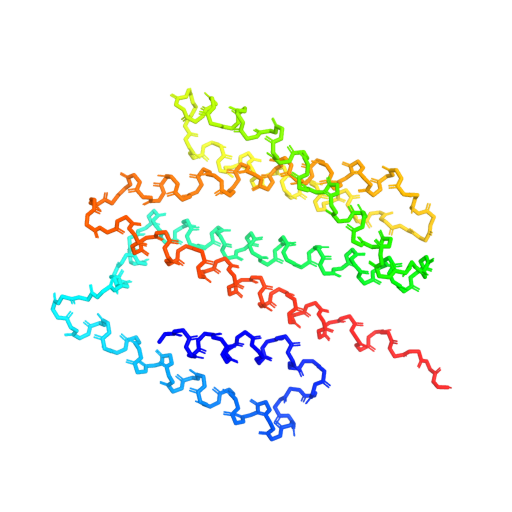0.381 -8.388 1.00 85.56 80 VAL A N 1
ATOM 635 C CA . VAL A 1 80 ? 7.426 -1.622 -8.346 1.00 85.56 80 VAL A CA 1
ATOM 636 C C . VAL A 1 80 ? 7.125 -2.510 -9.556 1.00 85.56 80 VAL A C 1
ATOM 638 O O . VAL A 1 80 ? 8.054 -3.006 -10.191 1.00 85.56 80 VAL A O 1
ATOM 641 N N . PHE A 1 81 ? 5.848 -2.662 -9.914 1.00 86.56 81 PHE A N 1
ATOM 642 C CA . PHE A 1 81 ? 5.424 -3.435 -11.078 1.00 86.56 81 PHE A CA 1
ATOM 643 C C . PHE A 1 81 ? 5.965 -2.859 -12.394 1.00 86.56 81 PHE A C 1
ATOM 645 O O . PHE A 1 81 ? 6.549 -3.598 -13.185 1.00 86.56 81 PHE A O 1
ATOM 652 N N . ILE A 1 82 ? 5.844 -1.543 -12.610 1.00 83.31 82 ILE A N 1
ATOM 653 C CA . ILE A 1 82 ? 6.362 -0.874 -13.816 1.00 83.31 82 ILE A CA 1
ATOM 654 C C . ILE A 1 82 ? 7.879 -1.024 -13.923 1.00 83.31 82 ILE A C 1
ATOM 656 O O . ILE A 1 82 ? 8.373 -1.371 -14.991 1.00 83.31 82 ILE A O 1
ATOM 660 N N . ILE A 1 83 ? 8.623 -0.792 -12.837 1.00 82.19 83 ILE A N 1
ATOM 661 C CA . ILE A 1 83 ? 10.089 -0.901 -12.850 1.00 82.19 83 ILE A CA 1
ATOM 662 C C . ILE A 1 83 ? 10.516 -2.337 -13.169 1.00 82.19 83 ILE A C 1
ATOM 664 O O . ILE A 1 83 ? 11.409 -2.541 -13.990 1.00 82.19 83 ILE A O 1
ATOM 668 N N . ALA A 1 84 ? 9.866 -3.337 -12.566 1.00 85.06 84 ALA A N 1
ATOM 669 C CA . ALA A 1 84 ? 10.149 -4.737 -12.862 1.00 85.06 84 ALA A CA 1
ATOM 670 C C . ALA A 1 84 ? 9.878 -5.065 -14.339 1.00 85.06 84 ALA A C 1
ATOM 672 O O . ALA A 1 84 ? 10.733 -5.654 -14.998 1.00 85.06 84 ALA A O 1
ATOM 673 N N . LEU A 1 85 ? 8.730 -4.638 -14.879 1.00 83.69 85 LEU A N 1
ATOM 674 C CA . LEU A 1 85 ? 8.407 -4.826 -16.295 1.00 83.69 85 LEU A CA 1
ATOM 675 C C . LEU A 1 85 ? 9.408 -4.130 -17.219 1.00 83.69 85 LEU A C 1
ATOM 677 O O . LEU A 1 85 ? 9.855 -4.739 -18.187 1.00 83.69 85 LEU A O 1
ATOM 681 N N . TYR A 1 86 ? 9.793 -2.891 -16.908 1.00 81.06 86 TYR A N 1
ATOM 682 C CA . TYR A 1 86 ? 10.787 -2.141 -17.670 1.00 81.06 86 TYR A CA 1
ATOM 683 C C . TYR A 1 86 ? 12.120 -2.889 -17.737 1.00 81.06 86 TYR A C 1
ATOM 685 O O . TYR A 1 86 ? 12.642 -3.101 -18.828 1.00 81.06 86 TYR A O 1
ATOM 693 N N . LEU A 1 87 ? 12.644 -3.349 -16.595 1.00 81.81 87 LEU A N 1
ATOM 694 C CA . LEU A 1 87 ? 13.920 -4.068 -16.532 1.00 81.81 87 LEU A CA 1
ATOM 695 C C . LEU A 1 87 ? 13.892 -5.387 -17.319 1.00 81.81 87 LEU A C 1
ATOM 697 O O . LEU A 1 87 ? 14.894 -5.762 -17.924 1.00 81.81 87 LEU A O 1
ATOM 701 N N . ILE A 1 88 ? 12.750 -6.077 -17.335 1.00 82.81 88 ILE A N 1
ATOM 702 C CA . ILE A 1 88 ? 12.579 -7.322 -18.096 1.00 82.81 88 ILE A CA 1
ATOM 703 C C . ILE A 1 88 ? 12.465 -7.039 -19.598 1.00 82.81 88 ILE A C 1
ATOM 705 O O . ILE A 1 88 ? 13.007 -7.790 -20.398 1.00 82.81 88 ILE A O 1
ATOM 709 N N . GLN A 1 89 ? 11.748 -5.989 -20.003 1.00 80.50 89 GLN A N 1
ATOM 710 C CA . GLN A 1 89 ? 11.404 -5.776 -21.412 1.00 80.50 89 GLN A CA 1
ATOM 711 C C . GLN A 1 89 ? 12.409 -4.917 -22.178 1.00 80.50 89 GLN A C 1
ATOM 713 O O . GLN A 1 89 ? 12.638 -5.176 -23.358 1.00 80.50 89 GLN A O 1
ATOM 718 N N . VAL A 1 90 ? 13.002 -3.904 -21.544 1.00 77.62 90 VAL A N 1
ATOM 719 C CA . VAL A 1 90 ? 13.868 -2.941 -22.235 1.00 77.62 90 VAL A CA 1
ATOM 720 C C . VAL A 1 90 ? 15.338 -3.378 -22.159 1.00 77.62 90 VAL A C 1
ATOM 722 O O . VAL A 1 90 ? 15.883 -3.750 -23.196 1.00 77.62 90 VAL A O 1
ATOM 725 N N . PRO A 1 91 ? 15.979 -3.465 -20.976 1.00 74.31 91 PRO A N 1
ATOM 726 C CA . PRO A 1 91 ? 17.346 -3.975 -20.862 1.00 74.31 91 PRO A CA 1
ATOM 727 C C . PRO A 1 91 ? 17.467 -5.507 -20.936 1.00 74.31 91 PRO A C 1
ATOM 729 O O . PRO A 1 91 ? 18.583 -6.018 -20.873 1.00 74.31 91 PRO A O 1
ATOM 732 N N . GLN A 1 92 ? 16.347 -6.243 -21.011 1.00 81.50 92 GLN A N 1
ATOM 733 C CA . GLN A 1 92 ? 16.307 -7.716 -21.037 1.00 81.50 92 GLN A CA 1
ATOM 734 C C . GLN A 1 92 ? 17.019 -8.368 -19.837 1.00 81.50 92 GLN A C 1
ATOM 736 O O . GLN A 1 92 ? 17.720 -9.374 -19.968 1.00 81.50 92 GLN A O 1
ATOM 741 N N . TYR A 1 93 ? 16.849 -7.791 -18.642 1.00 82.25 93 TYR A N 1
ATOM 742 C CA . TYR A 1 93 ? 17.436 -8.341 -17.421 1.00 82.25 93 TYR A CA 1
ATOM 743 C C . TYR A 1 93 ? 16.810 -9.690 -17.071 1.00 82.25 93 TYR A C 1
ATOM 745 O O . TYR A 1 93 ? 15.601 -9.906 -17.167 1.00 82.25 93 TYR A O 1
ATOM 753 N N . THR A 1 94 ? 17.650 -10.594 -16.575 1.00 86.38 94 THR A N 1
ATOM 754 C CA . THR A 1 94 ? 17.201 -11.866 -16.005 1.00 86.38 94 THR A CA 1
ATOM 755 C C . THR A 1 94 ? 16.451 -11.639 -14.689 1.00 86.38 94 THR A C 1
ATOM 757 O O . THR A 1 94 ? 16.682 -10.654 -13.983 1.00 86.38 94 THR A O 1
ATOM 760 N N . ALA A 1 95 ? 15.582 -12.579 -14.301 1.00 83.88 95 ALA A N 1
ATOM 761 C CA . ALA A 1 95 ? 14.797 -12.477 -13.065 1.00 83.88 95 ALA A CA 1
ATOM 762 C C . ALA A 1 95 ? 15.670 -12.238 -11.814 1.00 83.88 95 ALA A C 1
ATOM 764 O O . ALA A 1 95 ? 15.297 -11.471 -10.922 1.00 83.88 95 ALA A O 1
ATOM 765 N N . THR A 1 96 ? 16.862 -12.842 -11.767 1.00 85.38 96 THR A N 1
ATOM 766 C CA . THR A 1 96 ? 17.838 -12.639 -10.688 1.00 85.38 96 THR A CA 1
ATOM 767 C C . THR A 1 96 ? 18.318 -11.190 -10.627 1.00 85.38 96 THR A C 1
ATOM 769 O O . THR A 1 96 ? 18.317 -10.600 -9.553 1.00 85.38 96 THR A O 1
ATOM 772 N N . GLN A 1 97 ? 18.652 -10.586 -11.770 1.00 83.69 97 GLN A N 1
ATOM 773 C CA . GLN A 1 97 ? 19.114 -9.195 -11.840 1.00 83.69 97 GLN A CA 1
ATOM 774 C C . GLN A 1 97 ? 18.016 -8.205 -11.444 1.00 83.69 97 GLN A C 1
ATOM 776 O O . GLN A 1 97 ? 18.279 -7.263 -10.700 1.00 83.69 97 GLN A O 1
ATOM 781 N N . VAL A 1 98 ? 16.775 -8.436 -11.883 1.00 83.31 98 VAL A N 1
ATOM 782 C CA . VAL A 1 98 ? 15.628 -7.610 -11.470 1.00 83.31 98 VAL A CA 1
ATOM 783 C C . VAL A 1 98 ? 15.439 -7.666 -9.959 1.00 83.31 98 VAL A C 1
ATOM 785 O O . VAL A 1 98 ? 15.272 -6.631 -9.315 1.00 83.31 98 VAL A O 1
ATOM 788 N N . SER A 1 99 ? 15.553 -8.860 -9.379 1.00 83.06 99 SER A N 1
ATOM 789 C CA . SER A 1 99 ? 15.455 -9.051 -7.931 1.00 83.06 99 SER A CA 1
ATOM 790 C C . SER A 1 99 ? 16.578 -8.315 -7.191 1.00 83.06 99 SER A C 1
ATOM 792 O O . SER A 1 99 ? 16.325 -7.696 -6.162 1.00 83.06 99 SER A O 1
ATOM 794 N N . THR A 1 100 ? 17.801 -8.303 -7.737 1.00 83.94 100 THR A N 1
ATOM 795 C CA . THR A 1 100 ? 18.923 -7.522 -7.190 1.00 83.94 100 THR A CA 1
ATOM 796 C C . THR A 1 100 ? 18.656 -6.017 -7.218 1.00 83.94 100 THR A C 1
ATOM 798 O O . THR A 1 100 ? 18.938 -5.342 -6.233 1.00 83.94 100 THR A O 1
ATOM 801 N N . VAL A 1 101 ? 18.086 -5.473 -8.299 1.00 80.75 101 VAL A N 1
ATOM 802 C CA . VAL A 1 101 ? 17.731 -4.042 -8.372 1.00 80.75 101 VAL A CA 1
ATOM 803 C C . VAL A 1 101 ? 16.645 -3.699 -7.352 1.00 80.75 101 VAL A C 1
ATOM 805 O O . VAL A 1 101 ? 16.751 -2.700 -6.645 1.00 80.75 101 VAL A O 1
ATOM 808 N N . ILE A 1 102 ? 15.613 -4.537 -7.246 1.00 80.94 102 ILE A N 1
ATOM 809 C CA . ILE A 1 102 ? 14.502 -4.334 -6.307 1.00 80.94 102 ILE A CA 1
ATOM 810 C C . ILE A 1 102 ? 14.982 -4.445 -4.853 1.00 80.94 102 ILE A C 1
ATOM 812 O O . ILE A 1 102 ? 14.530 -3.673 -4.017 1.00 80.94 102 ILE A O 1
ATOM 816 N N . MET A 1 103 ? 15.948 -5.317 -4.547 1.00 82.06 103 MET A N 1
ATOM 817 C CA . MET A 1 103 ? 16.538 -5.443 -3.204 1.00 82.06 103 MET A CA 1
ATOM 818 C C . MET A 1 103 ? 17.126 -4.120 -2.680 1.00 82.06 103 MET A C 1
ATOM 820 O O . MET A 1 103 ? 17.077 -3.850 -1.478 1.00 82.06 103 MET A O 1
ATOM 824 N N . TRP A 1 104 ? 17.625 -3.250 -3.565 1.00 78.12 104 TRP A N 1
ATOM 825 C CA . TRP A 1 104 ? 18.107 -1.915 -3.192 1.00 78.12 104 TRP A CA 1
ATOM 826 C C . TRP A 1 104 ? 17.005 -0.960 -2.717 1.00 78.12 104 TRP A C 1
ATOM 828 O O . TRP A 1 104 ? 17.319 0.117 -2.220 1.00 78.12 104 TRP A O 1
ATOM 838 N N . ILE A 1 105 ? 15.730 -1.339 -2.819 1.00 79.12 105 ILE A N 1
ATOM 839 C CA . ILE A 1 105 ? 14.610 -0.615 -2.208 1.00 79.12 105 ILE A CA 1
ATOM 840 C C . ILE A 1 105 ? 14.520 -0.929 -0.707 1.00 79.12 105 ILE A C 1
ATOM 842 O O . ILE A 1 105 ? 14.172 -0.051 0.080 1.00 79.12 105 ILE A O 1
ATOM 846 N N . ASP A 1 106 ? 14.863 -2.143 -0.275 1.00 82.81 106 ASP A N 1
ATOM 847 C CA . ASP A 1 106 ? 14.635 -2.576 1.109 1.00 82.81 106 ASP A CA 1
ATOM 848 C C . ASP A 1 106 ? 15.803 -2.227 2.040 1.00 82.81 106 ASP A C 1
ATOM 850 O O . ASP A 1 106 ? 15.592 -1.829 3.187 1.00 82.81 106 ASP A O 1
ATOM 854 N N . ILE A 1 107 ? 17.046 -2.295 1.549 1.00 86.69 107 ILE A N 1
ATOM 855 C CA . ILE A 1 107 ? 18.239 -1.960 2.350 1.00 86.69 107 ILE A CA 1
ATOM 856 C C . ILE A 1 107 ? 18.168 -0.524 2.913 1.00 86.69 107 ILE A C 1
ATOM 858 O O . ILE A 1 107 ? 18.339 -0.353 4.125 1.00 86.69 107 ILE A O 1
ATOM 862 N N . PRO A 1 108 ? 17.863 0.520 2.113 1.00 85.75 108 PRO A N 1
ATOM 863 C CA . PRO A 1 108 ? 17.727 1.880 2.626 1.00 85.75 108 PRO A CA 1
ATOM 864 C C . PRO A 1 108 ? 16.590 2.025 3.633 1.00 85.75 108 PRO A C 1
ATOM 866 O O . PRO A 1 108 ? 16.706 2.836 4.548 1.00 85.75 108 PRO A O 1
ATOM 869 N N . GLN A 1 109 ? 15.509 1.246 3.505 1.00 87.19 109 GLN A N 1
ATOM 870 C CA . GLN A 1 109 ? 14.417 1.272 4.480 1.00 87.19 109 GLN A CA 1
ATOM 871 C C . GLN A 1 109 ? 14.879 0.770 5.844 1.00 87.19 109 GLN A C 1
ATOM 873 O O . GLN A 1 109 ? 14.577 1.394 6.858 1.00 87.19 109 GLN A O 1
ATOM 878 N N . ILE A 1 110 ? 15.655 -0.314 5.882 1.00 88.31 110 ILE A N 1
ATOM 879 C CA . ILE A 1 110 ? 16.204 -0.844 7.136 1.00 88.31 110 ILE A CA 1
ATOM 880 C C . ILE A 1 110 ? 17.105 0.203 7.802 1.00 88.31 110 ILE A C 1
ATOM 882 O O . ILE A 1 110 ? 16.975 0.465 8.997 1.00 88.31 110 ILE A O 1
ATOM 886 N N . VAL A 1 111 ? 17.974 0.850 7.021 1.00 89.00 111 VAL A N 1
ATOM 887 C CA . VAL A 1 111 ? 18.895 1.882 7.525 1.00 89.00 111 VAL A CA 1
ATOM 888 C C . VAL A 1 111 ? 18.153 3.149 7.967 1.00 89.00 111 VAL A C 1
ATOM 890 O O . VAL A 1 111 ? 18.532 3.769 8.958 1.00 89.00 111 VAL A O 1
ATOM 893 N N . ALA A 1 112 ? 17.079 3.532 7.274 1.00 87.19 112 ALA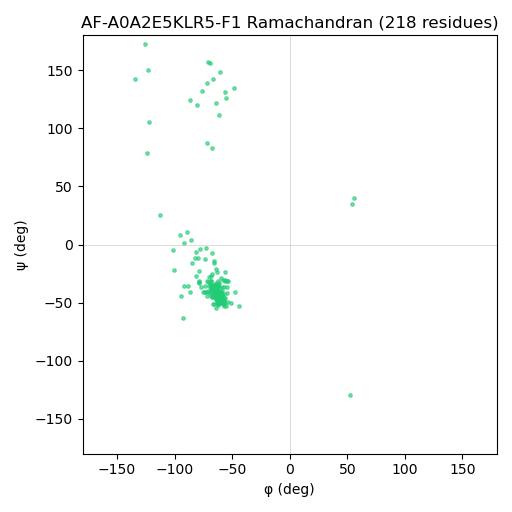 A N 1
ATOM 894 C CA . ALA A 1 112 ? 16.283 4.713 7.598 1.00 87.19 112 ALA A CA 1
ATOM 895 C C . ALA A 1 112 ? 15.248 4.476 8.717 1.00 87.19 112 ALA A C 1
ATOM 897 O O . ALA A 1 112 ? 14.696 5.441 9.250 1.00 87.19 112 ALA A O 1
ATOM 898 N N . ALA A 1 113 ? 14.979 3.231 9.121 1.00 88.44 113 ALA A N 1
ATOM 899 C CA . ALA A 1 113 ? 13.970 2.925 10.141 1.00 88.44 113 ALA A CA 1
ATOM 900 C C . ALA A 1 113 ? 14.246 3.575 11.509 1.00 88.44 113 ALA A C 1
ATOM 902 O O . ALA A 1 113 ? 13.324 4.193 12.054 1.00 88.44 113 ALA A O 1
ATOM 903 N N . PRO A 1 114 ? 15.480 3.543 12.057 1.00 88.44 114 PRO A N 1
ATOM 904 C CA . PRO A 1 114 ? 15.798 4.239 13.302 1.00 88.44 114 PRO A CA 1
ATOM 905 C C . PRO A 1 114 ? 15.548 5.745 13.213 1.00 88.44 114 PRO A C 1
ATOM 907 O O . PRO A 1 114 ? 15.068 6.343 14.174 1.00 88.44 114 PRO A O 1
ATOM 910 N N . LEU A 1 115 ? 15.823 6.352 12.051 1.00 88.88 115 LEU A N 1
ATOM 911 C CA . LEU A 1 115 ? 15.593 7.775 11.817 1.00 88.88 115 LEU A CA 1
ATOM 912 C C . LEU A 1 115 ? 14.101 8.103 11.941 1.00 88.88 115 LEU A C 1
ATOM 914 O O . LEU A 1 115 ? 13.729 8.987 12.707 1.00 88.88 115 LEU A O 1
ATOM 918 N N . VAL A 1 116 ? 13.231 7.357 11.255 1.00 87.12 116 VAL A N 1
ATOM 919 C CA . VAL A 1 116 ? 11.778 7.591 11.313 1.00 87.12 116 VAL A CA 1
ATOM 920 C C . VAL A 1 116 ? 11.244 7.408 12.735 1.00 87.12 116 VAL A C 1
ATOM 922 O O . VAL A 1 116 ? 10.498 8.258 13.220 1.00 87.12 116 VAL A O 1
ATOM 925 N N . LEU A 1 117 ? 11.668 6.349 13.433 1.00 88.25 117 LEU A N 1
ATOM 926 C CA . LEU A 1 117 ? 11.265 6.089 14.820 1.00 88.25 117 LEU A CA 1
ATOM 927 C C . LEU A 1 117 ? 11.749 7.178 15.788 1.00 88.25 117 LEU A C 1
ATOM 929 O O . LEU A 1 117 ? 11.050 7.507 16.744 1.00 88.25 117 LEU A O 1
ATOM 933 N N . TRP A 1 118 ? 12.915 7.770 15.527 1.00 89.69 118 TRP A N 1
ATOM 934 C CA . TRP A 1 118 ? 13.452 8.886 16.303 1.00 89.69 118 TRP A CA 1
ATOM 935 C C . TRP A 1 118 ? 12.721 10.209 16.022 1.00 89.69 118 TRP A C 1
ATOM 937 O O . TRP A 1 118 ? 12.533 11.006 16.944 1.00 89.69 118 TRP A O 1
ATOM 947 N N . LEU A 1 119 ? 12.276 10.464 14.788 1.00 88.31 119 LEU A N 1
ATOM 948 C CA . LEU A 1 119 ? 11.490 11.662 14.460 1.00 88.31 119 LEU A CA 1
ATOM 949 C C . LEU A 1 119 ? 10.061 11.607 15.018 1.00 88.31 119 LEU A C 1
ATOM 951 O O . LEU A 1 119 ? 9.502 12.645 15.366 1.00 88.31 119 LEU A O 1
ATOM 955 N N . LEU A 1 120 ? 9.479 10.412 15.116 1.00 86.75 120 LEU A N 1
ATOM 956 C CA . LEU A 1 120 ? 8.074 10.204 15.469 1.00 86.75 120 LEU A CA 1
ATOM 957 C C . LEU A 1 120 ? 7.612 10.862 16.790 1.00 86.75 120 LEU A C 1
ATOM 959 O O . LEU A 1 120 ? 6.530 11.444 16.790 1.00 86.75 120 LEU A O 1
ATOM 963 N N . PRO A 1 121 ? 8.383 10.835 17.899 1.00 88.44 121 PRO A N 1
ATOM 964 C CA . PRO A 1 121 ? 8.019 11.554 19.124 1.00 88.44 121 PRO A CA 1
ATOM 965 C C . PRO A 1 121 ? 8.331 13.061 19.091 1.00 88.44 121 PRO A C 1
ATOM 967 O O . PRO A 1 121 ? 7.917 13.775 20.000 1.00 88.44 121 PRO A O 1
ATOM 970 N N . ARG A 1 122 ? 9.093 13.553 18.105 1.00 89.31 122 ARG A N 1
ATOM 971 C CA . ARG A 1 122 ? 9.587 14.945 18.056 1.00 89.31 122 ARG A CA 1
ATOM 972 C C . ARG A 1 122 ? 8.790 15.856 17.133 1.00 89.31 122 ARG A C 1
ATOM 974 O O . ARG A 1 122 ? 8.877 17.072 17.266 1.00 89.31 122 ARG A O 1
ATOM 981 N N . VAL A 1 123 ? 8.071 15.286 16.175 1.00 89.88 123 VAL A N 1
ATOM 982 C CA . VAL A 1 123 ? 7.387 16.033 15.121 1.00 89.88 123 VAL A CA 1
ATOM 983 C C . VAL A 1 123 ? 5.975 15.488 14.962 1.00 89.88 123 VAL A C 1
ATOM 985 O O . VAL A 1 123 ? 5.752 14.281 15.037 1.00 89.88 123 VAL A O 1
ATOM 988 N N . ASP A 1 124 ? 5.016 16.376 14.704 1.00 88.62 124 ASP A N 1
ATOM 989 C CA . ASP A 1 124 ? 3.626 15.989 14.489 1.00 88.62 124 ASP A CA 1
ATOM 990 C C . ASP A 1 124 ? 3.487 14.945 13.374 1.00 88.62 124 ASP A C 1
ATOM 992 O O . ASP A 1 124 ? 3.866 15.166 12.220 1.00 88.62 124 ASP A O 1
ATOM 996 N N . ALA A 1 125 ? 2.838 13.823 13.695 1.00 86.44 125 ALA A N 1
ATOM 997 C CA . ALA A 1 125 ? 2.618 12.724 12.756 1.00 86.44 125 ALA A CA 1
ATOM 998 C C . ALA A 1 125 ? 1.900 13.171 11.469 1.00 86.44 125 ALA A C 1
ATOM 1000 O O . ALA A 1 125 ? 2.150 12.633 10.394 1.00 86.44 125 ALA A O 1
ATOM 1001 N N . ARG A 1 126 ? 1.032 14.189 11.551 1.00 86.62 126 ARG A N 1
ATOM 1002 C CA . ARG A 1 126 ? 0.353 14.768 10.378 1.00 86.62 126 ARG A CA 1
ATOM 1003 C C . ARG A 1 126 ? 1.330 15.430 9.411 1.00 86.62 126 ARG A C 1
ATOM 1005 O O . ARG A 1 126 ? 1.182 15.261 8.203 1.00 86.62 126 ARG A O 1
ATOM 1012 N N . LEU A 1 127 ? 2.329 16.137 9.940 1.00 88.00 127 LEU A N 1
ATOM 1013 C CA . LEU A 1 127 ? 3.383 16.752 9.141 1.00 88.00 127 LEU A CA 1
ATOM 1014 C C . LEU A 1 127 ? 4.244 15.668 8.486 1.00 88.00 127 LEU A C 1
ATOM 1016 O O . LEU A 1 127 ? 4.499 15.738 7.289 1.00 88.00 127 LEU A O 1
ATOM 1020 N N . LEU A 1 128 ? 4.607 14.622 9.238 1.00 87.12 128 LEU A N 1
ATOM 1021 C CA . LEU A 1 128 ? 5.368 13.485 8.707 1.00 87.12 128 LEU A CA 1
ATOM 1022 C C . LEU A 1 128 ? 4.625 12.762 7.580 1.00 87.12 128 LEU A C 1
ATOM 1024 O O . LEU A 1 128 ? 5.234 12.435 6.565 1.00 87.12 128 LEU A O 1
ATOM 1028 N N . MET A 1 129 ? 3.314 12.537 7.726 1.00 87.75 129 MET A N 1
ATOM 1029 C CA . MET A 1 129 ? 2.491 11.951 6.662 1.00 87.75 129 MET A CA 1
ATOM 1030 C C . MET A 1 129 ? 2.459 12.845 5.415 1.00 87.75 129 MET A C 1
ATOM 1032 O O . MET A 1 129 ? 2.583 12.340 4.299 1.00 87.75 129 MET A O 1
ATOM 1036 N N . GLY A 1 130 ? 2.329 14.164 5.595 1.00 87.19 130 GLY A N 1
ATOM 1037 C CA . GLY A 1 130 ? 2.361 15.132 4.496 1.00 87.19 130 GLY A CA 1
ATOM 1038 C C . GLY A 1 130 ? 3.705 15.145 3.765 1.00 87.19 130 GLY A C 1
ATOM 1039 O O . GLY A 1 130 ? 3.738 15.044 2.541 1.00 87.19 130 GLY A O 1
ATOM 1040 N N . ILE A 1 131 ? 4.811 15.183 4.513 1.00 86.56 131 ILE A N 1
ATOM 1041 C CA . ILE A 1 131 ? 6.176 15.118 3.974 1.00 86.56 131 ILE A CA 1
ATOM 1042 C C . ILE A 1 131 ? 6.394 13.799 3.226 1.00 86.56 131 ILE A C 1
ATOM 1044 O O . ILE A 1 131 ? 6.889 13.814 2.104 1.00 86.56 131 ILE A O 1
ATOM 1048 N N . GLY A 1 132 ? 5.968 12.668 3.797 1.00 85.56 132 GLY A N 1
ATOM 1049 C CA . GLY A 1 132 ? 6.054 11.362 3.145 1.00 85.56 132 GLY A CA 1
ATOM 1050 C C . GLY A 1 132 ? 5.298 11.317 1.814 1.00 85.56 132 GLY A C 1
ATOM 1051 O O . GLY A 1 132 ? 5.847 10.852 0.817 1.00 85.56 132 GLY A O 1
ATOM 1052 N N . CYS A 1 133 ? 4.076 11.859 1.760 1.00 85.81 133 CYS A N 1
ATOM 1053 C CA . CYS A 1 133 ? 3.299 11.945 0.517 1.00 85.81 133 CYS A CA 1
ATOM 1054 C C . CYS A 1 133 ? 3.947 12.864 -0.524 1.00 85.81 133 CYS A C 1
ATOM 1056 O O . CYS A 1 133 ? 3.995 12.515 -1.705 1.00 85.81 133 CYS A O 1
ATOM 1058 N N . LEU A 1 134 ? 4.454 14.027 -0.103 1.00 87.50 134 LEU A N 1
ATOM 1059 C CA . LEU A 1 134 ? 5.133 14.969 -0.992 1.00 87.50 134 LEU A CA 1
ATOM 1060 C C . LEU A 1 134 ? 6.395 14.350 -1.585 1.00 87.50 134 LEU A C 1
ATOM 1062 O O . LEU A 1 134 ? 6.560 14.344 -2.801 1.00 87.50 134 LEU A O 1
ATOM 1066 N N . LEU A 1 135 ? 7.254 13.772 -0.747 1.00 83.75 135 LEU A N 1
ATOM 1067 C CA . LEU A 1 135 ? 8.488 13.153 -1.210 1.00 83.75 135 LEU A CA 1
ATOM 1068 C C . LEU A 1 135 ? 8.222 11.923 -2.088 1.00 83.75 135 LEU A C 1
ATOM 1070 O O . LEU A 1 135 ? 8.908 11.727 -3.089 1.00 83.75 135 LEU A O 1
ATOM 1074 N N . PHE A 1 136 ? 7.193 11.129 -1.773 1.00 84.12 136 PHE A N 1
ATOM 1075 C CA . PHE A 1 136 ? 6.763 10.028 -2.634 1.00 84.12 136 PHE A CA 1
ATOM 1076 C C . PHE A 1 136 ? 6.306 10.530 -4.012 1.00 84.12 136 PHE A C 1
ATOM 1078 O O . PHE A 1 136 ? 6.683 9.961 -5.036 1.00 84.12 136 PHE A O 1
ATOM 1085 N N . SER A 1 137 ? 5.557 11.634 -4.049 1.00 83.81 137 SER A N 1
ATOM 1086 C CA . SER A 1 137 ? 5.114 12.264 -5.299 1.00 83.81 137 SER A CA 1
ATOM 1087 C C . SER A 1 137 ? 6.294 12.796 -6.116 1.00 83.81 137 SER A C 1
ATOM 1089 O O . SER A 1 137 ? 6.365 12.551 -7.318 1.00 83.81 137 SER A O 1
ATOM 1091 N N . VAL A 1 138 ? 7.262 13.453 -5.467 1.00 83.81 138 VAL A N 1
ATOM 1092 C CA . VAL A 1 138 ? 8.505 13.918 -6.108 1.00 83.81 138 VAL A CA 1
ATOM 1093 C C . VAL A 1 138 ? 9.307 12.739 -6.658 1.00 83.81 138 VAL A C 1
ATOM 1095 O O . VAL A 1 138 ? 9.777 12.792 -7.789 1.00 83.81 138 VAL A O 1
ATOM 1098 N N . SER A 1 139 ? 9.419 11.644 -5.907 1.00 79.44 139 SER A N 1
ATOM 1099 C CA . SER A 1 139 ? 10.102 10.433 -6.368 1.00 79.44 139 SER A CA 1
ATOM 1100 C C . SER A 1 139 ? 9.424 9.812 -7.594 1.00 79.44 139 SER A C 1
ATOM 1102 O O . SER A 1 139 ? 10.106 9.397 -8.533 1.00 79.44 139 SER A O 1
ATOM 1104 N N . CYS A 1 140 ? 8.090 9.800 -7.639 1.00 76.25 140 CYS A N 1
ATOM 1105 C CA . CYS A 1 140 ? 7.361 9.383 -8.836 1.00 76.25 140 CYS A CA 1
ATOM 1106 C C . CYS A 1 140 ? 7.630 10.335 -10.011 1.00 76.25 140 CYS A C 1
ATOM 1108 O O . CYS A 1 140 ? 7.844 9.874 -11.127 1.00 76.25 140 CYS A O 1
ATOM 1110 N N . PHE A 1 141 ? 7.702 11.645 -9.762 1.00 80.81 141 PHE A N 1
ATOM 1111 C CA . PHE A 1 141 ? 8.009 12.637 -10.794 1.00 80.81 141 PHE A CA 1
ATOM 1112 C C . PHE A 1 141 ? 9.425 12.480 -11.371 1.00 80.81 141 PHE A C 1
ATOM 1114 O O . PHE A 1 141 ? 9.622 12.640 -12.572 1.00 80.81 141 PHE A O 1
ATOM 1121 N N . LEU A 1 142 ? 10.402 12.078 -10.553 1.00 75.38 142 LEU A N 1
ATOM 1122 C CA . LEU A 1 142 ? 11.760 11.773 -11.023 1.00 75.38 142 LEU A CA 1
ATOM 1123 C C . LEU A 1 142 ? 11.804 10.591 -12.008 1.00 75.38 142 LEU A C 1
ATOM 1125 O O . LEU A 1 142 ? 12.711 10.534 -12.830 1.00 75.38 142 LEU A O 1
ATOM 1129 N N . ASN A 1 143 ? 10.818 9.687 -11.977 1.00 72.25 143 ASN A N 1
ATOM 1130 C CA . ASN A 1 143 ? 10.704 8.591 -12.947 1.00 72.25 143 ASN A CA 1
ATOM 1131 C C . ASN A 1 143 ? 10.048 9.017 -14.276 1.00 72.25 143 ASN A C 1
ATOM 1133 O O . ASN A 1 143 ? 9.999 8.218 -15.203 1.00 72.25 143 ASN A O 1
ATOM 1137 N N . VAL A 1 144 ? 9.534 10.246 -14.411 1.00 71.12 144 VAL A N 1
ATOM 1138 C CA . VAL A 1 144 ? 8.820 10.671 -15.634 1.00 71.12 144 VAL A CA 1
ATOM 1139 C C . VAL A 1 144 ? 9.758 10.789 -16.838 1.00 71.12 144 VAL A C 1
ATOM 1141 O O . VAL A 1 144 ? 9.345 10.512 -17.958 1.00 71.12 144 VAL A O 1
ATOM 1144 N N . ASN A 1 145 ? 11.024 11.150 -16.618 1.00 66.38 145 ASN A N 1
ATOM 1145 C CA . ASN A 1 145 ? 12.020 11.290 -17.689 1.00 66.38 145 ASN A CA 1
ATOM 1146 C C . ASN A 1 145 ? 12.786 9.988 -17.981 1.00 66.38 145 ASN A C 1
ATOM 1148 O O . ASN A 1 145 ? 13.799 10.010 -18.682 1.00 66.38 145 ASN A O 1
ATOM 1152 N N . MET A 1 146 ? 12.336 8.860 -17.426 1.00 63.91 146 MET A N 1
ATOM 1153 C CA . MET A 1 146 ? 12.992 7.573 -17.618 1.00 63.91 146 MET A CA 1
ATOM 1154 C C . MET A 1 146 ? 12.920 7.179 -19.097 1.00 63.91 146 MET A C 1
ATOM 1156 O O . MET A 1 146 ? 11.841 7.106 -19.683 1.00 63.91 146 MET A O 1
ATOM 1160 N N . SER A 1 147 ? 14.084 6.979 -19.705 1.00 62.59 147 SER A N 1
ATOM 1161 C CA . SER A 1 147 ? 14.262 6.733 -21.139 1.00 62.59 147 SER A CA 1
ATOM 1162 C C . SER A 1 147 ? 15.057 5.443 -21.349 1.00 62.59 147 SER A C 1
ATOM 1164 O O . SER A 1 147 ? 15.581 4.874 -20.397 1.00 62.59 147 SER A O 1
ATOM 1166 N N . PHE A 1 148 ? 15.182 4.985 -22.597 1.00 55.41 148 PHE A N 1
ATOM 1167 C CA . PHE A 1 148 ? 15.916 3.758 -22.949 1.00 55.41 148 PHE A CA 1
ATOM 1168 C C . PHE A 1 148 ? 17.385 3.734 -22.476 1.00 55.41 148 PHE A C 1
ATOM 1170 O O . PHE A 1 148 ? 17.932 2.654 -22.276 1.00 55.41 148 PHE A O 1
ATOM 1177 N N . ASP A 1 149 ? 17.990 4.904 -22.252 1.00 58.88 149 ASP A N 1
ATOM 1178 C CA . ASP A 1 149 ? 19.364 5.068 -21.757 1.00 58.88 149 ASP A CA 1
ATOM 1179 C C . ASP A 1 149 ? 19.479 5.185 -20.228 1.00 58.88 149 ASP A C 1
ATOM 1181 O O . ASP A 1 149 ? 20.581 5.369 -19.711 1.00 58.88 149 ASP A O 1
ATOM 1185 N N . THR A 1 150 ? 18.375 5.098 -19.472 1.00 65.19 150 THR A N 1
ATOM 1186 C CA . THR A 1 150 ? 18.444 5.235 -18.012 1.00 65.19 150 THR A CA 1
ATOM 1187 C C . THR A 1 150 ? 19.316 4.127 -17.426 1.00 65.19 150 THR A C 1
ATOM 1189 O O . THR A 1 150 ? 18.956 2.945 -17.414 1.00 65.19 150 THR A O 1
ATOM 1192 N N . GLY A 1 151 ? 20.478 4.531 -16.914 1.00 66.88 151 GLY A N 1
ATOM 1193 C CA . GLY A 1 151 ? 21.472 3.626 -16.363 1.00 66.88 151 GLY A CA 1
ATOM 1194 C C . GLY A 1 151 ? 21.029 3.004 -15.038 1.00 66.88 151 GLY A C 1
ATOM 1195 O O . GLY A 1 151 ? 20.240 3.571 -14.278 1.00 66.88 151 GLY A O 1
ATOM 1196 N N . TYR A 1 152 ? 21.617 1.851 -14.711 1.00 68.38 152 TYR A N 1
ATOM 1197 C CA . TYR A 1 152 ? 21.413 1.148 -13.436 1.00 68.38 152 TYR A CA 1
ATOM 1198 C C . TYR A 1 152 ? 21.530 2.079 -12.211 1.00 68.38 152 TYR A C 1
ATOM 1200 O O . TYR A 1 152 ? 20.735 1.987 -11.278 1.00 68.38 152 TYR A O 1
ATOM 1208 N N . TRP A 1 153 ? 22.495 3.003 -12.225 1.00 70.88 153 TRP A N 1
ATOM 1209 C CA . TRP A 1 153 ? 22.763 3.916 -11.111 1.00 70.88 153 TRP A CA 1
ATOM 1210 C C . TRP A 1 153 ? 21.686 4.985 -10.908 1.00 70.88 153 TRP A C 1
ATOM 1212 O O . TRP A 1 153 ? 21.374 5.313 -9.764 1.00 70.88 153 TRP A O 1
ATOM 1222 N N . GLU A 1 154 ? 21.081 5.492 -11.984 1.00 75.06 154 GLU A N 1
ATOM 1223 C CA . GLU A 1 154 ? 19.978 6.457 -11.897 1.00 75.06 154 GLU A CA 1
ATOM 1224 C C . GLU A 1 154 ? 18.733 5.793 -11.304 1.00 75.06 154 GLU A C 1
ATOM 1226 O O . GLU A 1 154 ? 18.137 6.314 -10.358 1.00 75.06 154 GLU A O 1
ATOM 1231 N N . LEU A 1 155 ? 18.407 4.583 -11.777 1.00 74.88 155 LEU A N 1
ATOM 1232 C CA . LEU A 1 155 ? 17.334 3.769 -11.205 1.00 74.88 155 LEU A CA 1
ATOM 1233 C C . LEU A 1 155 ? 17.591 3.477 -9.730 1.00 74.88 155 LEU A C 1
ATOM 1235 O O . LEU A 1 155 ? 16.675 3.585 -8.915 1.00 74.88 155 LEU A O 1
ATOM 1239 N N . MET A 1 156 ? 18.825 3.123 -9.368 1.00 78.25 156 MET A N 1
ATOM 1240 C CA . MET A 1 156 ? 19.188 2.849 -7.982 1.00 78.25 156 MET A CA 1
ATOM 1241 C C . MET A 1 156 ? 18.975 4.086 -7.101 1.00 78.25 156 MET A C 1
ATOM 1243 O O . MET A 1 156 ? 18.320 3.986 -6.066 1.00 78.25 156 MET A O 1
ATOM 1247 N N . PHE A 1 157 ? 19.453 5.261 -7.521 1.00 80.31 157 PHE A N 1
ATOM 1248 C CA . PHE A 1 157 ? 19.299 6.504 -6.762 1.00 80.31 157 PHE A CA 1
ATOM 1249 C C . PHE A 1 157 ? 17.825 6.863 -6.539 1.00 80.31 157 PHE A C 1
ATOM 1251 O O . PHE A 1 157 ? 17.403 7.107 -5.407 1.00 80.31 157 PHE A O 1
ATOM 1258 N N . VAL A 1 158 ? 17.014 6.827 -7.599 1.00 80.75 158 VAL A N 1
ATOM 1259 C CA . VAL A 1 158 ? 15.583 7.141 -7.508 1.00 80.75 158 VAL A CA 1
ATOM 1260 C C . VAL A 1 158 ? 14.847 6.133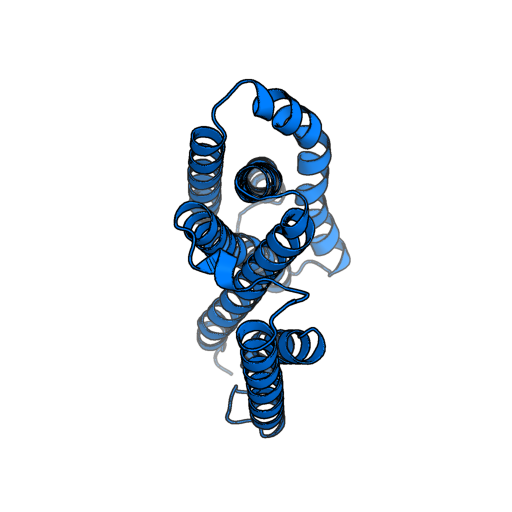 -6.619 1.00 80.75 158 VAL A C 1
ATOM 1262 O O . VAL A 1 158 ? 13.991 6.528 -5.823 1.00 80.75 158 VAL A O 1
ATOM 1265 N N . ASN A 1 159 ? 15.207 4.846 -6.685 1.00 81.38 159 ASN A N 1
ATOM 1266 C CA . ASN A 1 159 ? 14.644 3.810 -5.819 1.00 81.38 159 ASN A CA 1
ATOM 1267 C C . ASN A 1 159 ? 15.039 3.978 -4.348 1.00 81.38 159 ASN A C 1
ATOM 1269 O O . ASN A 1 159 ? 14.183 3.793 -3.486 1.00 81.38 159 ASN A O 1
ATOM 1273 N N . ILE A 1 160 ? 16.276 4.386 -4.052 1.00 83.81 160 ILE A N 1
ATOM 1274 C CA . ILE A 1 160 ? 16.726 4.683 -2.684 1.00 83.81 160 ILE A CA 1
ATOM 1275 C C . ILE A 1 160 ? 15.935 5.857 -2.104 1.00 83.81 160 ILE A C 1
ATOM 1277 O O . ILE A 1 160 ? 15.433 5.776 -0.982 1.00 83.81 160 ILE A O 1
ATOM 1281 N N . VAL A 1 161 ? 15.772 6.939 -2.872 1.00 83.31 161 VAL A N 1
ATOM 1282 C CA . VAL A 1 161 ? 14.957 8.082 -2.441 1.00 83.31 161 VAL A CA 1
ATOM 1283 C C . VAL A 1 161 ? 13.526 7.619 -2.171 1.00 83.31 161 VAL A C 1
ATOM 1285 O O . VAL A 1 161 ? 12.995 7.865 -1.088 1.00 83.31 161 VAL A O 1
ATOM 1288 N N . ARG A 1 162 ? 12.920 6.870 -3.102 1.00 84.62 162 ARG A N 1
ATOM 1289 C CA . ARG A 1 162 ? 11.563 6.324 -2.952 1.00 84.62 162 ARG A CA 1
ATOM 1290 C C . ARG A 1 162 ? 11.413 5.470 -1.698 1.00 84.62 162 ARG A C 1
ATOM 1292 O O . ARG A 1 162 ? 10.449 5.648 -0.959 1.00 84.62 162 ARG A O 1
ATOM 1299 N N . ALA A 1 163 ? 12.371 4.579 -1.457 1.00 85.06 163 ALA A N 1
ATOM 1300 C CA . ALA A 1 163 ? 12.418 3.664 -0.326 1.00 85.06 163 ALA A CA 1
ATOM 1301 C C . ALA A 1 163 ? 12.345 4.402 1.013 1.00 85.06 163 ALA A C 1
ATOM 1303 O O . ALA A 1 163 ? 11.494 4.101 1.851 1.00 85.06 163 ALA A O 1
ATOM 1304 N N . VAL A 1 164 ? 13.181 5.426 1.195 1.00 85.00 164 VAL A N 1
ATOM 1305 C CA . VAL A 1 164 ? 13.180 6.233 2.422 1.00 85.00 164 VAL A CA 1
ATOM 1306 C C . VAL A 1 164 ? 11.822 6.913 2.620 1.00 85.00 164 VAL A C 1
ATOM 1308 O O . VAL A 1 164 ? 11.273 6.894 3.718 1.00 85.00 164 VAL A O 1
ATOM 1311 N N . CYS A 1 165 ? 11.227 7.451 1.554 1.00 84.00 165 CYS A N 1
ATOM 1312 C CA . CYS A 1 165 ? 9.924 8.122 1.613 1.00 84.00 165 CYS A CA 1
ATOM 1313 C C . CYS A 1 165 ? 8.781 7.149 1.930 1.00 84.00 165 CYS A C 1
ATOM 1315 O O . CYS A 1 165 ? 7.889 7.453 2.725 1.00 84.00 165 CYS A O 1
ATOM 1317 N N . GLN A 1 166 ? 8.832 5.959 1.330 1.00 87.81 166 GLN A N 1
ATOM 1318 C CA . GLN A 1 166 ? 7.884 4.875 1.551 1.00 87.81 166 GLN A CA 1
ATOM 1319 C C . GLN A 1 166 ? 7.857 4.463 3.025 1.00 87.81 166 GLN A C 1
ATOM 1321 O O . GLN A 1 166 ? 6.782 4.244 3.586 1.00 87.81 166 GLN A O 1
ATOM 1326 N N . LEU A 1 167 ? 9.027 4.425 3.667 1.00 88.94 167 LEU A N 1
ATOM 1327 C CA . LEU A 1 167 ? 9.156 4.069 5.072 1.00 88.94 167 LEU A CA 1
ATOM 1328 C C . LEU A 1 167 ? 8.428 5.043 6.005 1.00 88.94 167 LEU A C 1
ATOM 1330 O O . LEU A 1 167 ? 7.769 4.605 6.948 1.00 88.94 167 LEU A O 1
ATOM 1334 N N . PHE A 1 168 ? 8.486 6.351 5.728 1.00 85.31 168 PHE A N 1
ATOM 1335 C CA . PHE A 1 168 ? 7.753 7.349 6.515 1.00 85.31 168 PHE A CA 1
ATOM 1336 C C . PHE A 1 168 ? 6.254 7.047 6.532 1.00 85.31 168 PHE A C 1
ATOM 1338 O O . PHE A 1 168 ? 5.647 7.003 7.598 1.00 85.31 168 PHE A O 1
ATOM 1345 N N . LEU A 1 169 ? 5.649 6.773 5.375 1.00 88.62 169 LEU A N 1
ATOM 1346 C CA . LEU A 1 169 ? 4.225 6.433 5.309 1.00 88.62 169 LEU A CA 1
ATOM 1347 C C . LEU A 1 169 ? 3.934 5.060 5.936 1.00 88.62 169 LEU A C 1
ATOM 1349 O O . LEU A 1 169 ? 2.973 4.920 6.696 1.00 88.62 169 LEU A O 1
ATOM 1353 N N . MET A 1 170 ? 4.785 4.064 5.677 1.00 89.19 170 MET A N 1
ATOM 1354 C CA . MET A 1 170 ? 4.687 2.710 6.243 1.00 89.19 170 MET A CA 1
ATOM 1355 C C . MET A 1 170 ? 4.689 2.696 7.777 1.00 89.19 170 MET A C 1
ATOM 1357 O O . MET A 1 170 ? 3.966 1.912 8.383 1.00 89.19 170 MET A O 1
ATOM 1361 N N . VAL A 1 171 ? 5.461 3.575 8.414 1.00 90.38 171 VAL A N 1
ATOM 1362 C CA . VAL A 1 171 ? 5.601 3.606 9.877 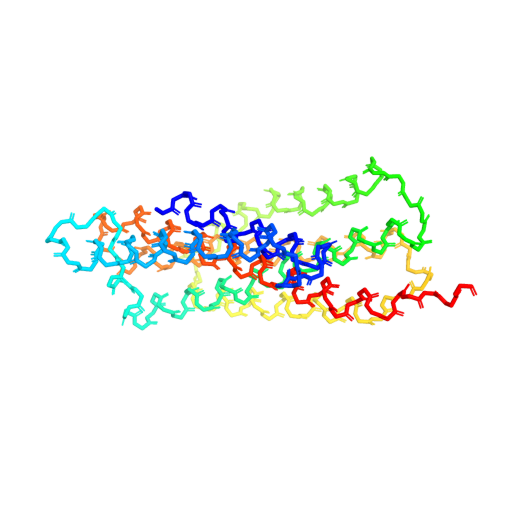1.00 90.38 171 VAL A CA 1
ATOM 1363 C C . VAL A 1 171 ? 4.634 4.597 10.525 1.00 90.38 171 VAL A C 1
ATOM 1365 O O . VAL A 1 171 ? 3.990 4.277 11.523 1.00 90.38 171 VAL A O 1
ATOM 1368 N N . VAL A 1 172 ? 4.496 5.805 9.974 1.00 90.31 172 VAL A N 1
ATOM 1369 C CA . VAL A 1 172 ? 3.783 6.903 10.649 1.00 90.31 172 VAL A CA 1
ATOM 1370 C C . VAL A 1 172 ? 2.269 6.715 10.594 1.00 90.31 172 VAL A C 1
ATOM 1372 O O . VAL A 1 172 ? 1.590 6.953 11.593 1.00 90.31 172 VAL A O 1
ATOM 1375 N N . VAL A 1 173 ? 1.720 6.267 9.460 1.00 90.69 173 VAL A N 1
ATOM 1376 C CA . VAL A 1 173 ? 0.261 6.149 9.293 1.00 90.69 173 VAL A CA 1
ATOM 1377 C C . VAL A 1 173 ? -0.353 5.123 10.259 1.00 90.69 173 VAL A C 1
ATOM 1379 O O . VAL A 1 173 ? -1.339 5.476 10.907 1.00 90.69 173 VAL A O 1
ATOM 1382 N N . PRO A 1 174 ? 0.188 3.897 10.439 1.00 90.38 174 PRO A N 1
ATOM 1383 C CA . PRO A 1 174 ? -0.395 2.922 11.356 1.00 90.38 174 PRO A CA 1
ATOM 1384 C C . PRO A 1 174 ? -0.277 3.360 12.808 1.00 90.38 174 PRO A C 1
ATOM 1386 O O . PRO A 1 174 ? -1.227 3.188 13.570 1.00 90.38 174 PRO A O 1
ATOM 1389 N N . ILE A 1 175 ? 0.845 3.976 13.189 1.00 89.94 175 ILE A N 1
ATOM 1390 C CA . ILE A 1 175 ? 1.032 4.503 14.543 1.00 89.94 175 ILE A CA 1
ATOM 1391 C C . ILE A 1 175 ? 0.032 5.634 14.816 1.00 89.94 175 ILE A C 1
ATOM 1393 O O . ILE A 1 175 ? -0.627 5.637 15.853 1.00 89.94 175 ILE A O 1
ATOM 1397 N N . PHE A 1 176 ? -0.157 6.556 13.871 1.00 90.12 176 PHE A N 1
ATOM 1398 C CA . PHE A 1 176 ? -1.132 7.637 14.014 1.00 90.12 176 PHE A CA 1
ATOM 1399 C C . PHE A 1 176 ? -2.581 7.130 14.028 1.00 90.12 176 PHE A C 1
ATOM 1401 O O . PHE A 1 176 ? -3.405 7.589 14.812 1.00 90.12 176 PHE A O 1
ATOM 1408 N N . ALA A 1 177 ? -2.917 6.167 13.175 1.00 88.00 177 ALA A N 1
ATOM 1409 C CA . ALA A 1 177 ? -4.264 5.617 13.119 1.00 88.00 177 ALA A CA 1
ATOM 1410 C C . ALA A 1 177 ? -4.620 4.800 14.368 1.00 88.00 177 ALA A C 1
ATOM 1412 O O . ALA A 1 177 ? -5.769 4.833 14.810 1.00 88.00 177 ALA A O 1
ATOM 1413 N N . THR A 1 178 ? -3.654 4.073 14.940 1.00 87.00 178 THR A N 1
ATOM 1414 C CA . THR A 1 178 ? -3.853 3.275 16.160 1.00 87.00 178 THR A CA 1
ATOM 1415 C C . THR A 1 178 ? -3.821 4.122 17.429 1.00 87.00 178 THR A C 1
ATOM 1417 O O . THR A 1 178 ? -4.578 3.827 18.351 1.00 87.00 178 THR A O 1
ATOM 1420 N N . SER A 1 179 ? -3.054 5.218 17.477 1.00 85.56 179 SER A N 1
ATOM 1421 C CA . SER A 1 179 ? -3.039 6.128 18.636 1.00 85.56 179 SER A CA 1
ATOM 1422 C C . SER A 1 179 ? -4.383 6.827 18.882 1.00 85.56 179 SER A C 1
ATOM 1424 O O . SER A 1 179 ? -4.680 7.233 20.001 1.00 85.56 179 SER A O 1
ATOM 1426 N N . LEU A 1 180 ? -5.237 6.907 17.858 1.00 79.50 180 LEU A N 1
ATOM 1427 C CA . LEU A 1 180 ? -6.600 7.449 17.924 1.00 79.50 180 LEU A CA 1
ATOM 1428 C C . LEU A 1 180 ? -7.659 6.421 18.374 1.00 79.50 180 LEU A C 1
ATOM 1430 O O . LEU A 1 180 ? -8.862 6.706 18.340 1.00 79.50 180 LEU A O 1
ATOM 1434 N N . MET A 1 181 ? -7.236 5.205 18.729 1.00 83.25 181 MET A N 1
ATOM 1435 C CA . MET A 1 181 ? -8.106 4.062 19.003 1.00 83.25 181 MET A CA 1
ATOM 1436 C C . MET A 1 181 ? -7.877 3.506 20.405 1.00 83.25 181 MET A C 1
ATOM 1438 O O . MET A 1 181 ? -6.767 3.520 20.932 1.00 83.25 181 MET A O 1
ATOM 1442 N N . GLU A 1 182 ? -8.937 2.943 20.984 1.00 82.06 182 GLU A N 1
ATOM 1443 C CA . GLU A 1 182 ? -8.829 2.124 22.192 1.00 82.06 182 GLU A CA 1
ATOM 1444 C C . GLU A 1 182 ? -7.943 0.898 21.933 1.00 82.06 182 GLU A C 1
ATOM 1446 O O . GLU A 1 182 ? -7.965 0.335 20.835 1.00 82.06 182 GLU A O 1
ATOM 1451 N N . ALA A 1 183 ? -7.223 0.438 22.961 1.00 77.06 183 ALA A N 1
ATOM 1452 C CA . ALA A 1 183 ? -6.313 -0.709 22.871 1.00 77.06 183 ALA A CA 1
ATOM 1453 C C . ALA A 1 183 ? -6.990 -1.986 22.329 1.00 77.06 183 ALA A C 1
ATOM 1455 O O . ALA A 1 183 ? -6.377 -2.771 21.606 1.00 77.06 183 ALA A O 1
ATOM 1456 N N . SER A 1 184 ? -8.286 -2.155 22.607 1.00 79.69 184 SER A N 1
ATOM 1457 C CA . SER A 1 184 ? -9.131 -3.236 22.081 1.00 79.69 184 SER A CA 1
ATOM 1458 C C . SER A 1 184 ? -9.227 -3.245 20.547 1.00 79.69 184 SER A C 1
ATOM 1460 O O . SER A 1 184 ? -9.386 -4.301 19.938 1.00 79.69 184 SER A O 1
ATOM 1462 N N . ASN A 1 185 ? -9.095 -2.080 19.909 1.00 83.94 185 ASN A N 1
ATOM 1463 C CA . ASN A 1 185 ? -9.248 -1.887 18.471 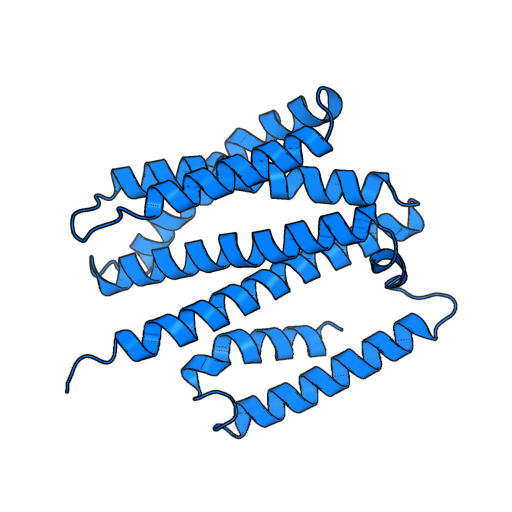1.00 83.94 185 ASN A CA 1
ATOM 1464 C C . ASN A 1 185 ? -7.908 -1.783 17.722 1.00 83.94 185 ASN A C 1
ATOM 1466 O O . ASN A 1 185 ? -7.925 -1.746 16.494 1.00 83.94 185 ASN A O 1
ATOM 1470 N N . HIS A 1 186 ? -6.751 -1.772 18.401 1.00 85.38 186 HIS A N 1
ATOM 1471 C CA . HIS A 1 186 ? -5.435 -1.610 17.752 1.00 85.38 186 HIS A CA 1
ATOM 1472 C C . HIS A 1 186 ? -5.149 -2.683 16.701 1.00 85.38 186 HIS A C 1
ATOM 1474 O O . HIS A 1 186 ? -4.771 -2.360 15.577 1.00 85.38 186 HIS A O 1
ATOM 1480 N N . ARG A 1 187 ? -5.396 -3.959 17.026 1.00 84.12 187 ARG A N 1
ATOM 1481 C CA . ARG A 1 187 ? -5.186 -5.070 16.078 1.00 84.12 187 ARG A CA 1
ATOM 1482 C C . ARG A 1 187 ? -6.073 -4.935 14.844 1.00 84.12 187 ARG A C 1
ATOM 1484 O O . ARG A 1 187 ? -5.605 -5.101 13.722 1.00 84.12 187 ARG A O 1
ATOM 1491 N N . THR A 1 188 ? -7.341 -4.597 15.060 1.00 86.56 188 THR A N 1
ATOM 1492 C CA . THR A 1 188 ? -8.325 -4.370 14.000 1.00 86.56 188 THR A CA 1
ATOM 1493 C C . THR A 1 188 ? -7.926 -3.201 13.105 1.00 86.56 188 THR A C 1
ATOM 1495 O O . THR A 1 188 ? -7.975 -3.326 11.886 1.00 86.56 188 THR A O 1
ATOM 1498 N N . ALA A 1 189 ? -7.525 -2.076 13.698 1.00 87.94 189 ALA A N 1
ATOM 1499 C CA . ALA A 1 189 ? -7.114 -0.877 12.981 1.00 87.94 189 ALA A CA 1
ATOM 1500 C C . ALA A 1 189 ? -5.916 -1.161 12.063 1.00 87.94 189 ALA A C 1
ATOM 1502 O O . ALA A 1 189 ? -5.972 -0.852 10.873 1.00 87.94 189 ALA A O 1
ATOM 1503 N N . SER A 1 190 ? -4.877 -1.822 12.582 1.00 88.50 190 SER A N 1
ATOM 1504 C CA . SER A 1 190 ? -3.712 -2.221 11.785 1.00 88.50 190 SER A CA 1
ATOM 1505 C C . SER A 1 190 ? -4.069 -3.218 10.683 1.00 88.50 190 SER A C 1
ATOM 1507 O O . SER A 1 190 ? -3.576 -3.092 9.564 1.00 88.50 190 SER A O 1
ATOM 1509 N N . ALA A 1 191 ? -4.942 -4.192 10.967 1.00 88.25 191 ALA A N 1
ATOM 1510 C CA . ALA A 1 191 ? -5.406 -5.141 9.958 1.00 88.25 191 ALA A CA 1
ATOM 1511 C C . ALA A 1 191 ? -6.135 -4.421 8.815 1.00 88.25 191 ALA A C 1
ATOM 1513 O O . ALA A 1 191 ? -5.774 -4.594 7.655 1.00 88.25 191 ALA A O 1
ATOM 1514 N N . ILE A 1 192 ? -7.098 -3.556 9.146 1.00 90.06 192 ILE A N 1
ATOM 1515 C CA . ILE A 1 192 ? -7.861 -2.772 8.171 1.00 90.06 192 ILE A CA 1
ATOM 1516 C C . ILE A 1 192 ? -6.939 -1.894 7.313 1.00 90.06 192 ILE A C 1
ATOM 1518 O O . ILE A 1 192 ? -7.109 -1.849 6.095 1.00 90.06 192 ILE A O 1
ATOM 1522 N N . LEU A 1 193 ? -5.956 -1.224 7.918 1.00 91.69 193 LEU A N 1
ATOM 1523 C CA . LEU A 1 193 ? -5.006 -0.392 7.181 1.00 91.69 193 LEU A CA 1
ATOM 1524 C C . LEU A 1 193 ? -4.171 -1.196 6.189 1.00 91.69 193 LEU A C 1
ATOM 1526 O O . LEU A 1 193 ? -4.123 -0.840 5.013 1.00 91.69 193 LEU A O 1
ATOM 1530 N N . ASN A 1 194 ? -3.543 -2.283 6.640 1.00 90.38 194 ASN A N 1
ATOM 1531 C CA . ASN A 1 194 ? -2.726 -3.121 5.763 1.00 90.38 194 ASN A CA 1
ATOM 1532 C C . ASN A 1 194 ? -3.565 -3.704 4.623 1.00 90.38 194 ASN A C 1
ATOM 1534 O O . ASN A 1 194 ? -3.172 -3.607 3.467 1.00 90.38 194 ASN A O 1
ATOM 1538 N N . MET A 1 195 ? -4.771 -4.191 4.924 1.00 89.56 195 MET A N 1
ATOM 1539 C CA . MET A 1 195 ? -5.697 -4.673 3.900 1.00 89.56 195 MET A CA 1
ATOM 1540 C C . MET A 1 195 ? -6.055 -3.574 2.896 1.00 89.56 195 MET A C 1
ATOM 1542 O O . MET A 1 195 ? -6.045 -3.819 1.697 1.00 89.56 195 MET A O 1
ATOM 1546 N N . THR A 1 196 ? -6.346 -2.358 3.365 1.00 91.69 196 THR A N 1
ATOM 1547 C CA . THR A 1 196 ? -6.675 -1.219 2.493 1.00 91.69 196 THR A CA 1
ATOM 1548 C C . THR A 1 196 ? -5.517 -0.889 1.552 1.00 91.69 196 THR A C 1
ATOM 1550 O O . THR A 1 196 ? -5.733 -0.661 0.363 1.00 91.69 196 THR A O 1
ATOM 1553 N N . ARG A 1 197 ? -4.284 -0.903 2.070 1.00 92.69 197 ARG A N 1
ATOM 1554 C CA . ARG A 1 197 ? -3.067 -0.691 1.283 1.00 92.69 197 ARG A CA 1
ATOM 1555 C C . ARG A 1 197 ? -2.879 -1.778 0.230 1.00 92.69 197 ARG A C 1
ATOM 1557 O O . ARG A 1 197 ? -2.632 -1.454 -0.926 1.00 92.69 197 ARG A O 1
ATOM 1564 N N . ASP A 1 198 ? -3.006 -3.043 0.615 1.00 90.44 198 ASP A N 1
ATOM 1565 C CA . ASP A 1 198 ? -2.770 -4.172 -0.288 1.00 90.44 198 ASP A CA 1
ATOM 1566 C C . ASP A 1 198 ? -3.850 -4.235 -1.386 1.00 90.44 198 ASP A C 1
ATOM 1568 O O . ASP A 1 198 ? -3.537 -4.460 -2.553 1.00 90.44 198 ASP A O 1
ATOM 1572 N N . ILE A 1 199 ? -5.109 -3.921 -1.051 1.00 89.56 199 ILE A N 1
ATOM 1573 C CA . ILE A 1 199 ? -6.190 -3.751 -2.036 1.00 89.56 199 ILE A CA 1
ATOM 1574 C C . ILE A 1 199 ? -5.873 -2.599 -2.997 1.00 89.56 199 ILE A C 1
ATOM 1576 O O . ILE A 1 199 ? -6.023 -2.759 -4.207 1.00 89.56 199 ILE A O 1
ATOM 1580 N N . GLY A 1 200 ? -5.419 -1.452 -2.481 1.00 90.00 200 GLY A N 1
ATOM 1581 C CA . GLY A 1 200 ? -4.971 -0.334 -3.314 1.00 90.00 200 GLY A CA 1
ATOM 1582 C C . GLY A 1 200 ? -3.850 -0.749 -4.265 1.00 90.00 200 GLY A C 1
ATOM 1583 O O . GLY A 1 200 ? -3.899 -0.438 -5.452 1.00 90.00 200 GLY A O 1
ATOM 1584 N N . GLY A 1 201 ? -2.885 -1.529 -3.779 1.00 91.19 201 GLY A N 1
ATOM 1585 C CA . GLY A 1 201 ? -1.809 -2.081 -4.595 1.00 91.19 201 GLY A CA 1
ATOM 1586 C C . GLY A 1 201 ? -2.297 -2.970 -5.731 1.00 91.19 201 GLY A C 1
ATOM 1587 O O . GLY A 1 201 ? -1.940 -2.736 -6.885 1.00 91.19 201 GLY A O 1
ATOM 1588 N N . ALA A 1 202 ? -3.166 -3.933 -5.424 1.00 87.88 202 ALA A N 1
ATOM 1589 C CA . ALA A 1 202 ? -3.751 -4.824 -6.421 1.00 87.88 202 ALA A CA 1
ATOM 1590 C C . ALA A 1 202 ? -4.552 -4.052 -7.485 1.00 87.88 202 ALA A C 1
ATOM 1592 O O . ALA A 1 202 ? -4.421 -4.327 -8.677 1.00 87.88 202 ALA A O 1
ATOM 1593 N N . VAL A 1 203 ? -5.332 -3.042 -7.078 1.00 89.19 203 VAL A N 1
ATOM 1594 C CA . VAL A 1 203 ? -6.057 -2.158 -8.009 1.00 89.19 203 VAL A CA 1
ATOM 1595 C C . VAL A 1 203 ? -5.082 -1.375 -8.890 1.00 89.19 203 VAL A C 1
ATOM 1597 O O . VAL A 1 203 ? -5.277 -1.306 -10.101 1.00 89.19 203 VAL A O 1
ATOM 1600 N N . GLY A 1 204 ? -4.014 -0.819 -8.311 1.00 87.31 204 GLY A N 1
ATOM 1601 C CA . GLY A 1 204 ? -2.983 -0.095 -9.056 1.00 87.31 204 GLY A CA 1
ATOM 1602 C C . GLY A 1 204 ? -2.310 -0.962 -10.118 1.00 87.31 204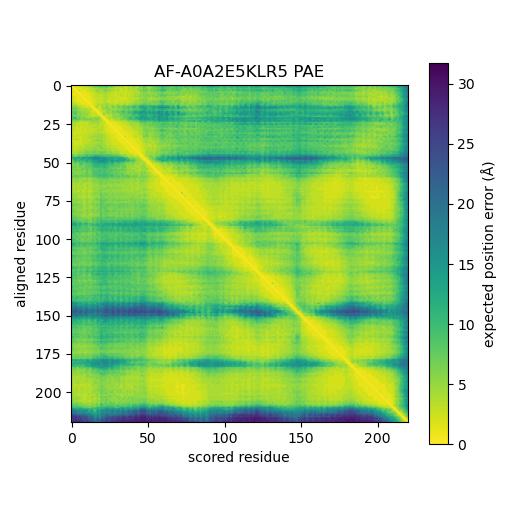 GLY A C 1
ATOM 1603 O O . GLY A 1 204 ? -2.237 -0.562 -11.280 1.00 87.31 204 GLY A O 1
ATOM 1604 N N . ILE A 1 205 ? -1.889 -2.174 -9.747 1.00 87.81 205 ILE A N 1
ATOM 1605 C CA . ILE A 1 205 ? -1.304 -3.148 -10.678 1.00 87.81 205 ILE A CA 1
ATOM 1606 C C . ILE A 1 205 ? -2.305 -3.510 -11.779 1.00 87.81 205 ILE A C 1
ATOM 1608 O O . ILE A 1 205 ? -1.942 -3.491 -12.952 1.00 87.81 205 ILE A O 1
ATOM 1612 N N . ALA A 1 206 ? -3.562 -3.799 -11.434 1.00 85.75 206 ALA A N 1
ATOM 1613 C CA . ALA A 1 206 ? -4.587 -4.174 -12.406 1.00 85.75 206 ALA A CA 1
ATOM 1614 C C . ALA A 1 206 ? -4.850 -3.064 -13.439 1.00 85.75 206 ALA A C 1
ATOM 1616 O O . ALA A 1 206 ? -4.903 -3.336 -14.643 1.00 85.75 206 ALA A O 1
ATOM 1617 N N . CYS A 1 207 ? -4.959 -1.811 -12.984 1.00 85.94 207 CYS A N 1
ATOM 1618 C CA . CYS A 1 207 ? -5.122 -0.642 -13.849 1.00 85.94 207 CYS A CA 1
ATOM 1619 C C . CYS A 1 207 ? -3.921 -0.456 -14.782 1.00 85.94 207 CYS A C 1
ATOM 1621 O O . CYS A 1 207 ? -4.102 -0.276 -15.985 1.00 85.94 207 CYS A O 1
ATOM 1623 N N . LEU A 1 208 ? -2.699 -0.536 -14.250 1.00 84.94 208 LEU A N 1
ATOM 1624 C CA . LEU A 1 208 ? -1.474 -0.381 -15.037 1.00 84.94 208 LEU A CA 1
ATOM 1625 C C . LEU A 1 208 ? -1.293 -1.518 -16.040 1.00 84.94 208 LEU A C 1
ATOM 1627 O O . LEU A 1 208 ? -1.024 -1.267 -17.208 1.00 84.94 208 LEU A O 1
ATOM 1631 N N . SER A 1 209 ? -1.502 -2.761 -15.613 1.00 81.19 209 SER A N 1
ATOM 1632 C CA . SER A 1 209 ? -1.445 -3.943 -16.475 1.00 81.19 209 SER A CA 1
ATOM 1633 C C . SER A 1 209 ? -2.437 -3.814 -17.636 1.00 81.19 209 SER A C 1
ATOM 1635 O O . SER A 1 209 ? -2.061 -3.974 -18.794 1.00 81.19 209 SER A O 1
ATOM 1637 N N . THR A 1 210 ? -3.676 -3.406 -17.355 1.00 82.06 210 THR A N 1
ATOM 1638 C CA . THR A 1 210 ? -4.712 -3.222 -18.386 1.00 82.06 210 THR A CA 1
ATOM 1639 C C . THR A 1 210 ? -4.451 -2.017 -19.288 1.00 82.06 210 THR A C 1
ATOM 1641 O O . THR A 1 210 ? -4.802 -2.061 -20.458 1.00 82.06 210 THR A O 1
ATOM 1644 N N . GLY A 1 211 ? -3.845 -0.941 -18.780 1.00 75.50 211 GLY A N 1
ATOM 1645 C CA . GLY A 1 211 ? -3.527 0.247 -19.577 1.00 75.50 211 GLY A CA 1
ATOM 1646 C C . GLY A 1 211 ? -2.277 0.097 -20.449 1.00 75.50 211 GLY A C 1
ATOM 1647 O O . GLY A 1 211 ? -2.217 0.672 -21.530 1.00 75.50 211 GLY A O 1
ATOM 1648 N N . ILE A 1 212 ? -1.285 -0.677 -19.999 1.00 67.12 212 ILE A N 1
ATOM 1649 C CA . ILE A 1 212 ? 0.018 -0.831 -20.668 1.00 67.12 212 ILE A CA 1
ATOM 1650 C C . ILE A 1 212 ? -0.014 -1.938 -21.734 1.00 67.12 212 ILE A C 1
ATOM 1652 O O . ILE A 1 212 ? 0.548 -1.773 -22.817 1.00 67.12 212 ILE A O 1
ATOM 1656 N N . PHE A 1 213 ? -0.677 -3.069 -21.467 1.00 59.34 213 PHE A N 1
ATOM 1657 C CA . PHE A 1 213 ? -0.684 -4.216 -22.387 1.00 59.34 213 PHE A CA 1
ATOM 1658 C C . PHE A 1 213 ? -1.349 -3.976 -23.759 1.00 59.34 213 PHE A C 1
ATOM 1660 O O . PHE A 1 213 ? -0.846 -4.526 -24.741 1.00 59.34 213 PHE A O 1
ATOM 1667 N N . PRO A 1 214 ? -2.427 -3.177 -23.901 1.00 56.25 214 PRO A N 1
ATOM 1668 C CA . PRO A 1 214 ? -2.990 -2.849 -25.211 1.00 56.25 214 PRO A CA 1
ATOM 1669 C C . PRO A 1 214 ? -2.000 -2.088 -26.097 1.00 56.25 214 PRO A C 1
ATOM 1671 O O . PRO A 1 214 ? -1.972 -2.299 -27.306 1.00 56.25 214 PRO A O 1
ATOM 1674 N N . THR A 1 215 ? -1.162 -1.245 -25.493 1.00 52.31 215 THR A N 1
ATOM 1675 C CA . THR A 1 215 ? -0.188 -0.375 -26.168 1.00 52.31 215 THR A CA 1
ATOM 1676 C C . THR A 1 215 ? 1.079 -1.123 -26.595 1.00 52.31 215 THR A C 1
ATOM 1678 O O . THR A 1 215 ? 1.753 -0.706 -27.529 1.00 52.31 215 THR A O 1
ATOM 1681 N N . LEU A 1 216 ? 1.383 -2.250 -25.941 1.00 48.53 216 LEU A N 1
ATOM 1682 C CA . LEU A 1 216 ? 2.522 -3.135 -26.226 1.00 48.53 216 LEU A CA 1
ATOM 1683 C C . LEU A 1 216 ? 2.178 -4.319 -27.142 1.00 48.53 216 LEU A C 1
ATOM 1685 O O . LEU A 1 216 ? 3.024 -5.190 -27.356 1.00 48.53 216 LEU A O 1
ATOM 1689 N N . ARG A 1 217 ? 0.972 -4.360 -27.729 1.00 44.69 217 ARG A N 1
ATOM 1690 C CA . ARG A 1 217 ? 0.704 -5.226 -28.887 1.00 44.69 217 ARG A CA 1
ATOM 1691 C C . ARG A 1 217 ? 1.516 -4.707 -30.075 1.00 44.69 217 ARG A C 1
ATOM 1693 O O . ARG A 1 217 ? 1.013 -3.956 -30.905 1.00 44.69 217 ARG A O 1
ATOM 1700 N N . LEU A 1 218 ? 2.785 -5.109 -30.125 1.00 43.03 218 LEU A N 1
ATOM 1701 C CA . LEU A 1 218 ? 3.618 -5.012 -31.315 1.00 43.03 218 LEU A CA 1
ATOM 1702 C C . LEU A 1 218 ? 2.827 -5.589 -32.503 1.00 43.03 218 LEU A C 1
ATOM 1704 O O . LEU A 1 218 ? 2.186 -6.638 -32.343 1.00 43.03 218 LEU A O 1
ATOM 1708 N N . PRO A 1 219 ? 2.820 -4.906 -33.662 1.00 37.03 219 PRO A N 1
ATOM 1709 C CA . PRO A 1 219 ? 2.217 -5.454 -34.866 1.00 37.03 219 PRO A CA 1
ATOM 1710 C C . PRO A 1 219 ? 2.869 -6.810 -35.152 1.00 37.03 219 PRO A C 1
ATOM 1712 O O . 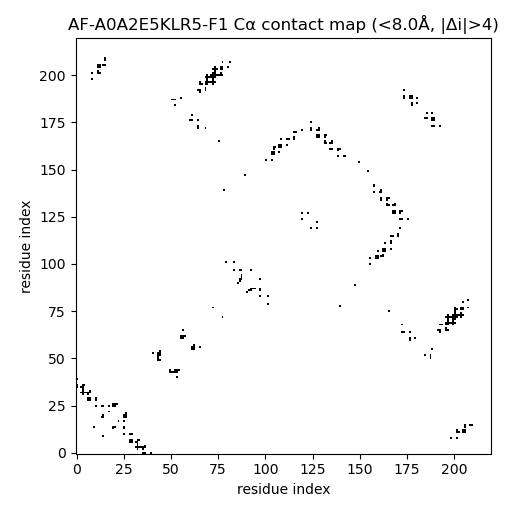PRO A 1 219 ? 4.089 -6.945 -35.060 1.00 37.03 219 PRO A O 1
ATOM 1715 N N . ARG A 1 220 ? 2.020 -7.813 -35.397 1.00 38.41 220 ARG A N 1
ATOM 1716 C CA . ARG A 1 220 ? 2.436 -9.160 -35.800 1.00 38.41 220 ARG A CA 1
ATOM 1717 C C . ARG A 1 220 ? 3.280 -9.127 -37.065 1.00 38.41 220 ARG A C 1
ATOM 1719 O O . ARG A 1 220 ? 2.961 -8.293 -37.942 1.00 38.41 220 ARG A O 1
#